Protein AF-A0A3P7M3U8-F1 (afdb_monomer)

Secondary structure (DSSP, 8-state):
----TT-EEEE-EEE-TTSTTT---EEEEEES-TTS-EEE-TTT-EEEE-SPPPGGG-EEEEEEEEEE---SS--EEEEEEEEEEEEPPP---BTTB-----PEEEEEEESSTT-SS--PEEE----HHHHHHHHHHHHHHHHHHHHHHHHHHHHHHHHHHHHHHHHHHHHHHHHHHHHHTT-----------

Radius of gyration: 42.97 Å; Cα contacts (8 Å, |Δi|>4): 261; chains: 1; bounding box: 119×35×129 Å

Organism: Dibothriocephalus latus (NCBI:txid60516)

Nearest PDB structures (foldseek):
  5szr-assembly2_B  TM=8.597E-01  e=2.113E-03  Mus musculus
  5szr-assembly1_A  TM=8.721E-01  e=2.496E-03  Mus musculus
  5v5x-assembly1_A  TM=6.555E-01  e=3.293E-03  Mus musculus
  6e6b-assembly1_A  TM=5.783E-01  e=2.788E-03  Mus musculus
  6e6b-assembly1_B  TM=3.923E-01  e=8.227E-04  Mus musculus

Sequence (193 aa):
MREEVGFVLTRIVAVDPDRRENGSIVYKILRGNRYGSFKIGRTSGDLSIVKQLRSEQKGKNTLILEAADQGTPARKITSTIFVMVDESEPIGLHNGMLLDEEAHKVRIADGSERDYLSSRFFNIEADQLVTACIAIGLSLVLLSLLVTAVFFFHHRRAQLKRRMRRRLAHPVQCIQNGMQLQRGPQETRHGAG

Solvent-accessible surface area (backbone atoms only — not comparable to full-atom values): 11469 Å² total; per-residue (Å²): 128,80,65,50,63,72,36,70,78,47,55,53,42,73,41,40,80,92,36,80,78,79,54,63,45,40,40,44,76,76,43,60,56,88,84,57,32,60,45,55,34,45,73,72,26,36,31,26,31,68,37,80,86,52,81,92,54,54,41,80,37,56,34,33,35,36,44,26,47,74,51,89,78,60,50,70,43,74,48,61,38,35,41,33,29,41,84,43,76,70,69,70,76,58,95,85,43,84,64,88,64,78,43,50,42,74,45,60,34,49,90,53,98,79,55,78,81,70,76,55,75,42,72,52,72,76,59,68,64,60,58,48,51,52,52,52,51,51,51,53,52,53,50,52,54,50,53,52,50,50,50,49,49,53,48,50,52,51,50,50,53,51,53,52,51,54,61,62,49,54,61,54,53,54,52,53,56,58,62,56,72,73,70,71,83,87,79,87,78,88,80,88,134

pLDDT: mean 74.29, std 16.61, range [39.66, 97.25]

Structure (mmCIF, N/CA/C/O backbone):
data_AF-A0A3P7M3U8-F1
#
_entry.id   AF-A0A3P7M3U8-F1
#
loop_
_atom_site.group_PDB
_atom_site.id
_atom_site.type_symbol
_atom_site.label_atom_id
_atom_site.label_alt_id
_atom_site.label_comp_id
_atom_site.label_asym_id
_atom_site.label_entity_id
_atom_site.label_seq_id
_atom_site.pdbx_PDB_ins_code
_atom_site.Cartn_x
_atom_site.Cartn_y
_atom_site.Cartn_z
_atom_site.occupancy
_atom_site.B_iso_or_equiv
_atom_site.auth_seq_id
_atom_site.auth_comp_id
_atom_site.auth_asym_id
_atom_site.auth_atom_id
_atom_site.pdbx_PDB_model_num
ATOM 1 N N . MET A 1 1 ? -19.909 12.810 10.378 1.00 41.88 1 MET A N 1
ATOM 2 C CA . MET A 1 1 ? -20.231 11.414 10.023 1.00 41.88 1 MET A CA 1
ATOM 3 C C . MET A 1 1 ? -19.365 10.546 10.918 1.00 41.88 1 MET A C 1
ATOM 5 O O . MET A 1 1 ? -18.184 10.850 11.014 1.00 41.88 1 MET A O 1
ATOM 9 N N . ARG A 1 2 ? -19.958 9.619 11.678 1.00 57.91 2 ARG A N 1
ATOM 10 C CA . ARG A 1 2 ? -19.236 8.761 12.631 1.00 57.91 2 ARG A CA 1
ATOM 11 C C . ARG A 1 2 ? -18.524 7.660 11.848 1.00 57.91 2 ARG A C 1
ATOM 13 O O . ARG A 1 2 ? -19.151 7.050 10.986 1.00 57.91 2 ARG A O 1
ATOM 20 N N . GLU A 1 3 ? -17.249 7.416 12.120 1.00 67.81 3 GLU A N 1
ATOM 21 C CA . GLU A 1 3 ? -16.492 6.355 11.448 1.00 67.81 3 GLU A CA 1
ATOM 22 C C . GLU A 1 3 ? -16.322 5.191 12.420 1.00 67.81 3 GLU A C 1
ATOM 24 O O . GLU A 1 3 ? -15.351 5.071 13.165 1.00 67.81 3 GLU A O 1
ATOM 29 N N . GLU A 1 4 ? -17.370 4.374 12.458 1.00 70.62 4 GLU A N 1
ATOM 30 C CA . GLU A 1 4 ? -17.504 3.224 13.343 1.00 70.62 4 GLU A CA 1
ATOM 31 C C . GLU A 1 4 ? -16.913 1.951 12.717 1.00 70.62 4 GLU A C 1
ATOM 33 O O . GLU A 1 4 ? -16.440 1.926 11.576 1.00 70.62 4 GLU A O 1
ATOM 38 N N . VAL A 1 5 ? -16.940 0.857 13.480 1.00 81.00 5 VAL A N 1
ATOM 39 C CA . VAL A 1 5 ? -16.567 -0.471 12.983 1.00 81.00 5 VAL A CA 1
ATOM 40 C C . VAL A 1 5 ? -17.374 -0.796 11.723 1.00 81.00 5 VAL A C 1
ATOM 42 O O . VAL A 1 5 ? -18.597 -0.719 11.715 1.00 81.00 5 VAL A O 1
ATOM 45 N N . GLY A 1 6 ? -16.678 -1.179 10.654 1.00 80.94 6 GLY A N 1
ATOM 46 C CA . GLY A 1 6 ? -17.259 -1.452 9.340 1.00 80.94 6 GLY A CA 1
ATOM 47 C C . GLY A 1 6 ? -17.166 -0.284 8.357 1.00 80.94 6 GLY A C 1
ATOM 48 O O . GLY A 1 6 ? -17.365 -0.502 7.163 1.00 80.94 6 GLY A O 1
ATOM 49 N N . PHE A 1 7 ? -16.804 0.922 8.805 1.00 83.88 7 PHE A N 1
ATOM 50 C CA . PHE A 1 7 ? -16.627 2.064 7.912 1.00 83.88 7 PHE A CA 1
ATOM 51 C C . PHE A 1 7 ? -15.413 1.874 6.991 1.00 83.88 7 PHE A C 1
ATOM 53 O O . PHE A 1 7 ? -14.304 1.573 7.449 1.00 83.88 7 PHE A O 1
ATOM 60 N N . VAL A 1 8 ? -15.623 2.058 5.683 1.00 85.69 8 VAL A N 1
ATOM 61 C CA . VAL A 1 8 ? -14.560 2.047 4.670 1.00 85.69 8 VAL A CA 1
ATOM 62 C C . VAL A 1 8 ? -13.982 3.452 4.565 1.00 85.69 8 VAL A C 1
ATOM 64 O O . VAL A 1 8 ? -14.644 4.369 4.096 1.00 85.69 8 VAL A O 1
ATOM 67 N N . LEU A 1 9 ? -12.729 3.594 4.986 1.00 85.44 9 LEU A N 1
ATOM 68 C CA . LEU A 1 9 ? -11.992 4.853 4.980 1.00 85.44 9 LEU A CA 1
ATOM 69 C C . LEU A 1 9 ? -11.619 5.279 3.561 1.00 85.44 9 LEU A C 1
ATOM 71 O O . LEU A 1 9 ? -11.728 6.446 3.202 1.00 85.44 9 LEU A O 1
ATOM 75 N N . THR A 1 10 ? -11.121 4.337 2.760 1.00 84.81 10 THR A N 1
ATOM 76 C CA . THR A 1 10 ? -10.710 4.586 1.375 1.00 84.81 10 THR A CA 1
ATOM 77 C C . THR A 1 10 ? -10.533 3.271 0.619 1.00 84.81 10 THR A C 1
ATOM 79 O O . THR A 1 10 ? -10.465 2.199 1.225 1.00 84.81 10 THR A O 1
ATOM 82 N N . ARG A 1 11 ? -10.407 3.351 -0.707 1.00 85.88 11 ARG A N 1
ATOM 83 C CA . ARG A 1 11 ? -10.035 2.231 -1.571 1.00 85.88 11 ARG A CA 1
ATOM 84 C C . ARG A 1 11 ? -8.657 2.462 -2.170 1.00 85.88 11 ARG A C 1
ATOM 86 O O . ARG A 1 11 ? -8.405 3.486 -2.798 1.00 85.88 11 ARG A O 1
ATOM 93 N N . ILE A 1 12 ? -7.791 1.470 -2.014 1.00 84.38 12 ILE A N 1
ATOM 94 C CA . ILE A 1 12 ? -6.460 1.440 -2.613 1.00 84.38 12 ILE A CA 1
ATOM 95 C C . ILE A 1 12 ? -6.542 0.712 -3.941 1.00 84.38 12 ILE A C 1
ATOM 97 O O . ILE A 1 12 ? -7.050 -0.406 -4.002 1.00 84.38 12 ILE A O 1
ATOM 101 N N . VAL A 1 13 ? -6.025 1.338 -4.996 1.00 83.56 13 VAL A N 1
ATOM 102 C CA . VAL A 1 13 ? -6.002 0.738 -6.327 1.00 83.56 13 VAL A CA 1
ATOM 103 C C . VAL A 1 13 ? -4.564 0.638 -6.798 1.00 83.56 13 VAL A C 1
ATOM 105 O O . VAL A 1 13 ? -3.861 1.639 -6.898 1.00 83.56 13 VAL A O 1
ATOM 108 N N . ALA A 1 14 ? -4.121 -0.576 -7.093 1.00 81.38 14 ALA A N 1
ATOM 109 C CA . ALA A 1 14 ? -2.899 -0.810 -7.839 1.00 81.38 14 ALA A CA 1
ATOM 110 C C . ALA A 1 14 ? -3.238 -1.268 -9.262 1.00 81.38 14 ALA A C 1
ATOM 112 O O . ALA A 1 14 ? -4.257 -1.919 -9.496 1.00 81.38 14 ALA A O 1
ATOM 113 N N . VAL A 1 15 ? -2.394 -0.882 -10.211 1.00 76.31 15 VAL A N 1
ATOM 114 C CA . VAL A 1 15 ? -2.561 -1.114 -11.642 1.00 76.31 15 VAL A CA 1
ATOM 115 C C . VAL A 1 15 ? -1.303 -1.792 -12.156 1.00 76.31 15 VAL A C 1
ATOM 117 O O . VAL A 1 15 ? -0.196 -1.289 -11.983 1.00 76.31 15 VAL A O 1
ATOM 120 N N . ASP A 1 16 ? -1.477 -2.943 -12.786 1.00 74.19 16 ASP A N 1
ATOM 121 C CA . ASP A 1 16 ? -0.408 -3.640 -13.489 1.00 74.19 16 ASP A CA 1
ATOM 122 C C . ASP A 1 16 ? -0.498 -3.276 -14.986 1.00 74.19 16 ASP A C 1
ATOM 124 O O . ASP A 1 16 ? -1.482 -3.636 -15.638 1.00 74.19 16 ASP A O 1
ATOM 128 N N . PRO A 1 17 ? 0.465 -2.516 -15.544 1.00 68.38 17 PRO A N 1
ATOM 129 C CA . PRO A 1 17 ? 0.419 -2.078 -16.939 1.00 68.38 17 PRO A CA 1
ATOM 130 C C . PRO A 1 17 ? 0.544 -3.237 -17.937 1.00 68.38 17 PRO A C 1
ATOM 132 O O . PRO A 1 17 ? 0.079 -3.102 -19.071 1.00 68.38 17 PRO A O 1
ATOM 135 N N . ASP A 1 18 ? 1.108 -4.372 -17.513 1.00 68.06 18 ASP A N 1
ATOM 136 C CA . ASP A 1 18 ? 1.300 -5.556 -18.354 1.00 68.06 18 ASP A CA 1
ATOM 137 C C . ASP A 1 18 ? -0.025 -6.312 -18.565 1.00 68.06 18 ASP A C 1
ATOM 139 O O . ASP A 1 18 ? -0.181 -7.092 -19.508 1.00 68.06 18 ASP A O 1
ATOM 143 N N . ARG A 1 19 ? -1.016 -6.050 -17.705 1.00 58.91 19 ARG A N 1
ATOM 144 C CA . ARG A 1 19 ? -2.364 -6.617 -17.765 1.00 58.91 19 ARG A CA 1
ATOM 145 C C . ARG A 1 19 ? -3.388 -5.507 -17.577 1.00 58.91 19 ARG A C 1
ATOM 147 O O . ARG A 1 19 ? -3.899 -5.289 -16.479 1.00 58.91 19 ARG A O 1
ATOM 154 N N . ARG A 1 20 ? -3.696 -4.799 -18.670 1.00 57.47 20 ARG A N 1
ATOM 155 C CA . ARG A 1 20 ? -4.837 -3.873 -18.703 1.00 57.47 20 ARG A CA 1
ATOM 156 C C . ARG A 1 20 ? -6.092 -4.620 -18.220 1.00 57.47 20 ARG A C 1
ATOM 158 O O . ARG A 1 20 ? -6.449 -5.637 -18.800 1.00 57.47 20 ARG A O 1
ATOM 165 N N . GLU A 1 21 ? -6.695 -4.080 -17.158 1.00 51.91 21 GLU A N 1
ATOM 166 C CA . GLU A 1 21 ? -7.803 -4.625 -16.352 1.00 51.91 21 GLU A CA 1
ATOM 167 C C . GLU A 1 21 ? -7.481 -5.886 -15.517 1.00 51.91 21 GLU A C 1
ATOM 169 O O . GLU A 1 21 ? -7.377 -7.004 -16.008 1.00 51.91 21 GLU A O 1
ATOM 174 N N . ASN A 1 22 ? -7.401 -5.698 -14.193 1.00 52.38 22 ASN A N 1
ATOM 175 C CA . ASN A 1 22 ? -7.479 -6.744 -13.165 1.00 52.38 22 ASN A CA 1
ATOM 176 C C . ASN A 1 22 ? -6.479 -7.911 -13.276 1.00 52.38 22 ASN A C 1
ATOM 178 O O . ASN A 1 22 ? -6.843 -9.076 -13.078 1.00 52.38 22 ASN A O 1
ATOM 182 N N . GLY A 1 23 ? -5.183 -7.615 -13.437 1.00 65.56 23 GLY A N 1
ATOM 183 C CA . GLY A 1 23 ? -4.168 -8.510 -12.872 1.00 65.56 23 GLY A CA 1
ATOM 184 C C . GLY A 1 23 ? -4.566 -8.865 -11.430 1.00 65.56 23 GLY A C 1
ATOM 185 O O . GLY A 1 23 ? -5.033 -7.997 -10.694 1.00 65.56 23 GLY A O 1
ATOM 186 N N . SER A 1 24 ? -4.500 -10.143 -11.038 1.00 81.69 24 SER A N 1
ATOM 187 C CA . SER A 1 24 ? -4.937 -10.554 -9.697 1.00 81.69 24 SER A CA 1
ATOM 188 C C . SER A 1 24 ? -3.997 -9.946 -8.658 1.00 81.69 24 SER A C 1
ATOM 190 O O . SER A 1 24 ? -2.935 -10.495 -8.375 1.00 81.69 24 SER A O 1
ATOM 192 N N . ILE A 1 25 ? -4.370 -8.779 -8.138 1.00 87.25 25 ILE A N 1
ATOM 193 C CA . ILE A 1 25 ? -3.590 -8.034 -7.159 1.00 87.25 25 ILE A CA 1
ATOM 194 C C . ILE A 1 25 ? -4.071 -8.402 -5.763 1.00 87.25 25 ILE A C 1
ATOM 196 O O . ILE A 1 25 ? -5.267 -8.488 -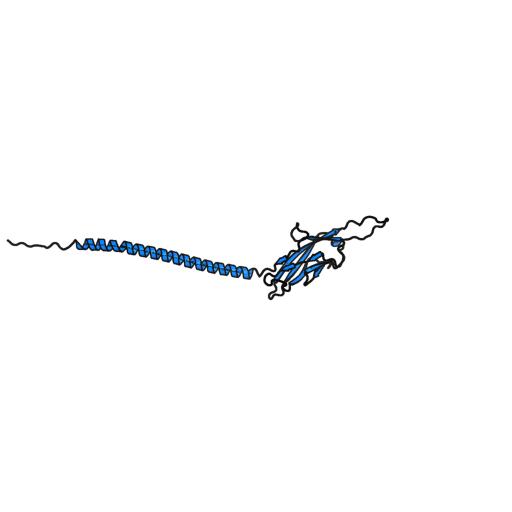5.476 1.00 87.25 25 ILE A O 1
ATOM 200 N N . VAL A 1 26 ? -3.102 -8.627 -4.887 1.00 91.56 26 VAL A N 1
ATOM 201 C CA . VAL A 1 26 ? -3.292 -8.967 -3.488 1.00 91.56 26 VAL A CA 1
ATOM 202 C C . VAL A 1 26 ? -2.777 -7.823 -2.630 1.00 91.56 26 VAL A C 1
ATOM 204 O O . VAL A 1 26 ? -1.591 -7.497 -2.665 1.00 91.56 26 VAL A O 1
ATOM 207 N N . TYR A 1 27 ? -3.663 -7.258 -1.816 1.00 92.44 27 TYR A N 1
ATOM 208 C CA . TYR A 1 27 ? -3.341 -6.197 -0.868 1.00 92.44 27 TYR A CA 1
ATOM 209 C C . TYR A 1 27 ? -3.097 -6.752 0.538 1.00 92.44 27 TYR A C 1
ATOM 211 O O . TYR A 1 27 ? -3.785 -7.676 0.987 1.00 92.44 27 TYR A O 1
ATOM 219 N N . LYS A 1 28 ? -2.152 -6.157 1.272 1.00 94.81 28 LYS A N 1
ATOM 220 C CA . LYS A 1 28 ? -1.940 -6.424 2.705 1.00 94.81 28 LYS A CA 1
ATOM 221 C C . LYS A 1 28 ? -1.400 -5.205 3.448 1.00 94.81 28 LYS A C 1
ATOM 223 O O . LYS A 1 28 ? -0.695 -4.376 2.879 1.00 94.81 28 LYS A O 1
ATOM 228 N N . ILE A 1 29 ? -1.681 -5.142 4.749 1.00 95.12 29 ILE A N 1
ATOM 229 C CA . ILE A 1 29 ? -1.033 -4.198 5.665 1.00 95.12 29 ILE A CA 1
ATOM 230 C C . ILE A 1 29 ? 0.260 -4.848 6.167 1.00 95.12 29 ILE A C 1
ATOM 232 O O . ILE A 1 29 ? 0.215 -5.895 6.807 1.00 95.12 29 ILE A O 1
ATOM 236 N N . LEU A 1 30 ? 1.407 -4.238 5.879 1.00 94.81 30 LEU A N 1
ATOM 237 C CA . LEU A 1 30 ? 2.719 -4.696 6.338 1.00 94.81 30 LEU A CA 1
ATOM 238 C C . LEU A 1 30 ? 3.046 -4.209 7.751 1.00 94.81 30 LEU A C 1
ATOM 240 O O . LEU A 1 30 ? 3.598 -4.962 8.551 1.00 94.81 30 LEU A O 1
ATOM 244 N N . ARG A 1 31 ? 2.770 -2.932 8.046 1.00 94.12 31 ARG A N 1
ATOM 245 C CA . ARG A 1 31 ? 3.145 -2.268 9.308 1.00 94.12 31 ARG A CA 1
ATOM 246 C C . ARG A 1 31 ? 2.140 -1.183 9.690 1.00 94.12 31 ARG A C 1
ATOM 248 O O . ARG A 1 31 ? 1.326 -0.767 8.871 1.00 94.12 31 ARG A O 1
ATOM 255 N N . GLY A 1 32 ? 2.216 -0.721 10.939 1.00 90.62 32 GLY A N 1
ATOM 256 C CA . GLY A 1 32 ? 1.431 0.418 11.432 1.00 90.62 32 GLY A CA 1
ATOM 257 C C . GLY A 1 32 ? 0.102 0.067 12.095 1.00 90.62 32 GLY A C 1
ATOM 258 O O . GLY A 1 32 ? -0.466 0.889 12.804 1.00 90.62 32 GLY A O 1
ATOM 259 N N . ASN A 1 33 ? -0.373 -1.169 11.944 1.00 92.69 33 ASN A N 1
ATOM 260 C CA . ASN A 1 33 ? -1.654 -1.626 12.487 1.00 92.69 33 ASN A CA 1
ATOM 261 C C . ASN A 1 33 ? -1.510 -2.322 13.854 1.00 92.69 33 ASN A C 1
ATOM 263 O O . ASN A 1 33 ? -2.015 -3.423 14.056 1.00 92.69 33 ASN A O 1
ATOM 267 N N . ARG A 1 34 ? -0.786 -1.700 14.794 1.00 90.12 34 ARG A N 1
ATOM 268 C CA . ARG A 1 34 ? -0.403 -2.319 16.083 1.00 90.12 34 ARG A CA 1
ATOM 269 C C . ARG A 1 34 ? -1.588 -2.767 16.952 1.00 90.12 34 ARG A C 1
ATOM 271 O O . ARG A 1 34 ? -1.485 -3.761 17.656 1.00 90.12 34 ARG A O 1
ATOM 278 N N . TYR A 1 35 ? -2.721 -2.072 16.861 1.00 88.62 35 TYR A N 1
ATOM 279 C CA . TYR A 1 35 ? -3.944 -2.393 17.612 1.00 88.62 35 TYR A CA 1
ATOM 280 C C . TYR A 1 35 ? -4.901 -3.329 16.852 1.00 88.62 35 TYR A C 1
ATOM 282 O O . TYR A 1 35 ? -5.904 -3.803 17.398 1.00 88.62 35 TYR A O 1
ATOM 290 N N . GLY A 1 36 ? -4.603 -3.615 15.580 1.00 91.12 36 GLY A N 1
ATOM 291 C CA . GLY A 1 36 ? -5.488 -4.376 14.704 1.00 91.12 36 GLY A CA 1
ATOM 292 C C . GLY A 1 36 ? -6.820 -3.673 14.437 1.00 91.12 36 GLY A C 1
ATOM 293 O O . GLY A 1 36 ? -7.828 -4.356 14.278 1.00 91.12 36 GLY A O 1
ATOM 294 N N . SER A 1 37 ? -6.846 -2.336 14.452 1.00 90.88 37 SER A N 1
ATOM 295 C CA . SER A 1 37 ? -8.062 -1.544 14.218 1.00 90.88 37 SER A CA 1
ATOM 296 C C . SER A 1 37 ? -8.366 -1.344 12.737 1.00 90.88 37 SER A C 1
ATOM 298 O O . SER A 1 37 ? -9.499 -1.013 12.407 1.00 90.88 37 SER A O 1
ATOM 300 N N . PHE A 1 38 ? -7.399 -1.584 11.848 1.00 92.00 38 PHE A N 1
ATOM 301 C CA . PHE A 1 38 ? -7.562 -1.439 10.402 1.00 92.00 38 PHE A CA 1
ATOM 302 C C . PHE A 1 38 ? -7.530 -2.793 9.691 1.00 92.00 38 PHE A C 1
ATOM 304 O O . PHE A 1 38 ? -6.792 -3.700 10.084 1.00 92.00 38 PHE A O 1
ATOM 311 N N . LYS A 1 39 ? -8.291 -2.925 8.607 1.00 95.06 39 LYS A N 1
ATOM 312 C CA . LYS A 1 39 ? -8.264 -4.084 7.708 1.00 95.06 39 LYS A CA 1
ATOM 313 C C . LYS A 1 39 ? -8.253 -3.597 6.269 1.00 95.06 39 LYS A C 1
ATOM 315 O O . LYS A 1 39 ? -8.935 -2.632 5.958 1.00 95.06 39 LYS A O 1
ATOM 320 N N . ILE A 1 40 ? -7.506 -4.281 5.405 1.00 94.12 40 ILE A N 1
ATOM 321 C CA . ILE A 1 40 ? -7.595 -4.082 3.957 1.00 94.12 40 ILE A CA 1
ATOM 322 C C . ILE A 1 40 ? -8.224 -5.305 3.292 1.00 94.12 40 ILE A C 1
ATOM 324 O O . ILE A 1 40 ? -7.858 -6.445 3.597 1.00 94.12 40 ILE A O 1
ATOM 328 N N . GLY A 1 41 ? -9.187 -5.078 2.402 1.00 94.31 41 GLY A N 1
ATOM 329 C CA . GLY A 1 41 ? -9.748 -6.112 1.544 1.00 94.31 41 GLY A CA 1
ATOM 330 C C . GLY A 1 41 ? -8.667 -6.673 0.624 1.00 94.31 41 GLY A C 1
ATOM 331 O O . GLY A 1 41 ? -8.111 -5.947 -0.196 1.00 94.31 41 GLY A O 1
ATOM 332 N N . ARG A 1 42 ? -8.369 -7.973 0.750 1.00 93.50 42 ARG A N 1
ATOM 333 C CA . ARG A 1 42 ? -7.257 -8.624 0.033 1.00 93.50 42 ARG A CA 1
ATOM 334 C C . ARG A 1 42 ? -7.344 -8.455 -1.486 1.00 93.50 42 ARG A C 1
ATOM 336 O O . ARG A 1 42 ? -6.306 -8.383 -2.127 1.00 93.50 42 ARG A O 1
ATOM 343 N N . THR A 1 43 ? -8.553 -8.403 -2.038 1.00 90.81 43 THR A N 1
ATOM 344 C CA . THR A 1 43 ? -8.814 -8.244 -3.477 1.00 90.81 43 THR A CA 1
ATOM 345 C C . THR A 1 43 ? -9.460 -6.905 -3.823 1.00 90.81 43 THR A C 1
ATOM 347 O O . THR A 1 43 ? -9.187 -6.371 -4.889 1.00 90.81 43 THR A O 1
ATOM 350 N N . SER A 1 44 ? -10.296 -6.344 -2.940 1.00 89.62 44 SER A N 1
ATOM 351 C CA . SER A 1 44 ? -10.996 -5.080 -3.212 1.00 89.62 44 SER A CA 1
ATOM 352 C C . SER A 1 44 ? -10.147 -3.834 -2.966 1.00 89.62 44 SER A C 1
ATOM 354 O O . SER A 1 44 ? -10.463 -2.774 -3.497 1.00 89.62 44 SER A O 1
ATOM 356 N N . GLY A 1 45 ? -9.099 -3.940 -2.141 1.00 88.56 45 GLY A N 1
ATOM 357 C CA . GLY A 1 45 ? -8.289 -2.796 -1.726 1.00 88.56 45 GLY A CA 1
ATOM 358 C C . GLY A 1 45 ? -8.992 -1.854 -0.742 1.00 88.56 45 GLY A C 1
ATOM 359 O O . GLY A 1 45 ? -8.439 -0.805 -0.418 1.00 88.56 45 GLY A O 1
ATOM 360 N N . ASP A 1 46 ? -10.184 -2.201 -0.243 1.00 90.94 46 ASP A N 1
ATOM 361 C CA . ASP A 1 46 ? -10.924 -1.368 0.713 1.00 90.94 46 ASP A CA 1
ATOM 362 C C . ASP A 1 46 ? -10.229 -1.374 2.076 1.00 90.94 46 ASP A C 1
ATOM 364 O O . ASP A 1 46 ? -10.115 -2.424 2.711 1.00 90.94 46 ASP A O 1
ATOM 368 N N . LEU A 1 47 ? -9.775 -0.208 2.529 1.00 89.81 47 LEU A N 1
ATOM 369 C CA . LEU A 1 47 ? -9.227 0.003 3.862 1.00 89.81 47 LEU A CA 1
ATOM 370 C C . LEU A 1 47 ? -10.361 0.418 4.804 1.00 89.81 47 LEU A C 1
ATOM 372 O O . LEU A 1 47 ? -10.976 1.463 4.606 1.00 89.81 47 LEU A O 1
ATOM 376 N N . SER A 1 48 ? -10.626 -0.376 5.838 1.00 90.94 48 SER A N 1
ATOM 377 C CA . SER A 1 48 ? -11.746 -0.176 6.760 1.00 90.94 48 SER A CA 1
ATOM 378 C C . SER A 1 48 ? -11.336 -0.252 8.229 1.00 90.94 48 SER A C 1
ATOM 380 O O . SER A 1 48 ? -10.317 -0.858 8.581 1.00 90.94 48 SER A O 1
ATOM 382 N N . ILE A 1 49 ? -12.171 0.317 9.098 1.00 89.94 49 ILE A N 1
ATOM 383 C CA . ILE A 1 49 ? -12.063 0.177 10.554 1.00 89.94 49 ILE A CA 1
ATOM 384 C C . ILE A 1 49 ? -12.749 -1.125 10.977 1.00 89.94 49 ILE A C 1
ATOM 386 O O . ILE A 1 49 ? -13.885 -1.390 10.595 1.00 89.94 49 ILE A O 1
ATOM 390 N N . VAL A 1 50 ? -12.072 -1.961 11.762 1.00 91.50 50 VAL A N 1
ATOM 391 C CA . VAL A 1 50 ? -12.609 -3.243 12.268 1.00 91.50 50 VAL A CA 1
ATOM 392 C C . VAL A 1 50 ? -12.662 -3.332 13.788 1.00 91.50 50 VAL A C 1
ATOM 394 O O . VAL A 1 50 ? -13.234 -4.274 14.328 1.00 91.50 50 VAL A O 1
ATOM 397 N N . LYS A 1 51 ? -12.082 -2.355 14.487 1.00 87.75 51 LYS A N 1
ATOM 398 C CA . LYS A 1 51 ? -12.218 -2.190 15.935 1.00 87.75 51 LYS A CA 1
ATOM 399 C C . LYS A 1 51 ? -12.409 -0.723 16.254 1.00 87.75 51 LYS A C 1
ATOM 401 O O . LYS A 1 51 ? -11.852 0.124 15.561 1.00 87.75 51 LYS A O 1
ATOM 406 N N . GLN A 1 52 ? -13.147 -0.458 17.325 1.00 82.62 52 GLN A N 1
ATOM 407 C CA . GLN A 1 52 ? -13.330 0.887 17.845 1.00 82.62 52 GLN A CA 1
ATOM 408 C C . GLN A 1 52 ? -11.968 1.550 18.065 1.00 82.62 52 GLN A C 1
ATOM 410 O O . GLN A 1 52 ? -11.063 0.953 18.659 1.00 82.62 52 GLN A O 1
ATOM 415 N N . LEU A 1 53 ? -11.825 2.761 17.531 1.00 83.38 53 LEU A N 1
ATOM 416 C CA . LEU A 1 53 ? -10.637 3.571 17.739 1.00 83.38 53 LEU A CA 1
ATOM 417 C C . LEU A 1 53 ? -10.649 4.074 19.177 1.00 83.38 53 LEU A C 1
ATOM 419 O O . LEU A 1 53 ? -11.665 4.570 19.657 1.00 83.38 53 LEU A O 1
ATOM 423 N N . ARG A 1 54 ? -9.529 3.880 19.867 1.00 77.38 54 ARG A N 1
ATOM 424 C CA . ARG A 1 54 ? -9.346 4.326 21.248 1.00 77.38 54 ARG A CA 1
ATOM 425 C C . ARG A 1 54 ? -8.531 5.609 21.311 1.00 77.38 54 ARG A C 1
ATOM 427 O O . ARG A 1 54 ? -7.796 5.929 20.376 1.00 77.38 54 ARG A O 1
ATOM 434 N N . SER A 1 55 ? -8.582 6.271 22.462 1.00 74.81 55 SER A N 1
ATOM 435 C CA . SER A 1 55 ? -7.832 7.498 22.730 1.00 74.81 55 SER A CA 1
ATOM 436 C C . SER A 1 55 ? -6.319 7.364 22.520 1.00 74.81 55 SER A C 1
ATOM 438 O O . SER A 1 55 ? -5.682 8.311 22.073 1.00 74.81 55 SER A O 1
ATOM 440 N N . GLU A 1 56 ? -5.720 6.184 22.715 1.00 79.56 56 GLU A N 1
ATOM 441 C CA . GLU A 1 56 ? -4.281 5.974 22.457 1.00 79.56 56 GLU A CA 1
ATOM 442 C C . GLU A 1 56 ? -3.933 5.914 20.959 1.00 79.56 56 GLU A C 1
ATOM 444 O O . GLU A 1 56 ? -2.761 5.840 20.573 1.00 79.56 56 GLU A O 1
ATOM 449 N N . GLN A 1 57 ? -4.953 5.892 20.102 1.00 79.94 57 GLN A N 1
ATOM 450 C CA . GLN A 1 57 ? -4.833 5.892 18.649 1.00 79.94 57 GLN A CA 1
ATOM 451 C C . GLN A 1 57 ? -5.032 7.286 18.057 1.00 79.94 57 GLN A C 1
ATOM 453 O O . GLN A 1 57 ? -4.933 7.418 16.838 1.00 79.94 57 GLN A O 1
ATOM 458 N N . LYS A 1 58 ? -5.293 8.301 18.892 1.00 82.38 58 LYS A N 1
ATOM 459 C CA . LYS A 1 58 ? -5.411 9.703 18.482 1.00 82.38 58 LYS A CA 1
ATOM 460 C C . LYS A 1 58 ? -4.121 10.186 17.805 1.00 82.38 58 LYS A C 1
ATOM 462 O O . LYS A 1 58 ? -3.013 9.744 18.121 1.00 82.38 58 LYS A O 1
ATOM 467 N N . GLY A 1 59 ? -4.273 11.092 16.845 1.00 83.81 59 GLY A N 1
ATOM 468 C CA . GLY A 1 59 ? -3.185 11.640 16.039 1.00 83.81 59 GLY A CA 1
ATOM 469 C C . GLY A 1 59 ? -2.853 10.822 14.785 1.00 83.81 59 GLY A C 1
ATOM 470 O O . GLY A 1 59 ? -3.690 10.114 14.221 1.00 83.81 59 GLY A O 1
ATOM 471 N N . LYS A 1 60 ? -1.616 10.972 14.298 1.00 85.62 60 LYS A N 1
ATOM 472 C CA . LYS A 1 60 ? -1.157 10.425 13.013 1.00 85.62 60 LYS A CA 1
ATOM 473 C C . LY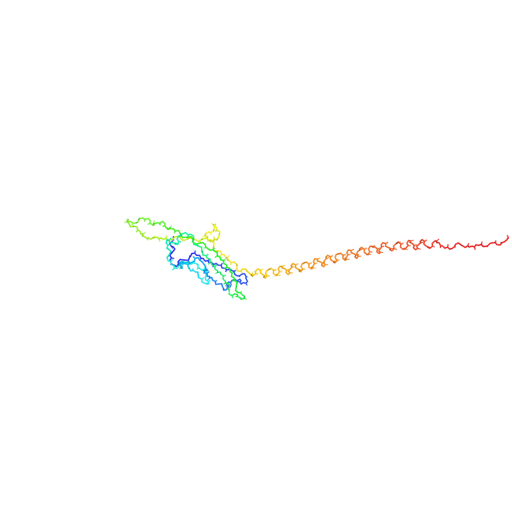S A 1 60 ? -0.732 8.960 13.132 1.00 85.62 60 LYS A C 1
ATOM 475 O O . LYS A 1 60 ? 0.358 8.654 13.614 1.00 85.62 60 LYS A O 1
ATOM 480 N N . ASN A 1 61 ? -1.535 8.047 12.597 1.00 86.75 61 ASN A N 1
ATOM 481 C CA . ASN A 1 61 ? -1.172 6.639 12.445 1.00 86.75 61 ASN A CA 1
ATOM 482 C C . ASN A 1 61 ? -0.579 6.394 11.056 1.00 86.75 61 ASN A C 1
ATOM 484 O O . ASN A 1 61 ? -1.195 6.708 10.045 1.00 86.75 61 ASN A O 1
ATOM 488 N N . THR A 1 62 ? 0.617 5.812 10.992 1.00 90.25 62 THR A N 1
ATOM 489 C CA . THR A 1 62 ? 1.294 5.521 9.718 1.00 90.25 62 THR A CA 1
ATOM 490 C C . THR A 1 62 ? 1.132 4.048 9.370 1.00 90.25 62 THR A C 1
ATOM 492 O O . THR A 1 62 ? 1.703 3.200 10.052 1.00 90.25 62 THR A O 1
ATOM 495 N N . LEU A 1 63 ? 0.375 3.743 8.317 1.00 90.00 63 LEU A N 1
ATOM 496 C CA . LEU A 1 63 ? 0.192 2.398 7.774 1.00 90.00 63 LEU A CA 1
ATOM 497 C C . LEU A 1 63 ? 1.096 2.194 6.559 1.00 90.00 63 LEU A C 1
ATOM 499 O O . LEU A 1 63 ? 1.151 3.045 5.677 1.00 90.00 63 LEU A O 1
ATOM 503 N N . ILE A 1 64 ? 1.772 1.048 6.493 1.00 90.12 64 ILE A N 1
ATOM 504 C CA . ILE A 1 64 ? 2.517 0.632 5.297 1.00 90.12 64 ILE A CA 1
ATOM 505 C C . ILE A 1 64 ? 1.749 -0.512 4.656 1.00 90.12 64 ILE A C 1
ATOM 507 O O . ILE A 1 64 ? 1.538 -1.546 5.292 1.00 90.12 64 ILE A O 1
ATOM 511 N N . LEU A 1 65 ? 1.340 -0.324 3.409 1.00 90.88 65 LEU A N 1
ATOM 512 C CA . LEU A 1 65 ? 0.610 -1.294 2.606 1.00 90.88 65 LEU A CA 1
ATOM 513 C C . LEU A 1 65 ? 1.519 -1.901 1.538 1.00 90.88 65 LEU A C 1
ATOM 515 O O . LEU A 1 65 ? 2.456 -1.252 1.083 1.00 90.88 65 LEU A O 1
ATOM 519 N N . GLU A 1 66 ? 1.221 -3.128 1.122 1.00 91.38 66 GLU A N 1
ATOM 520 C CA . GLU A 1 66 ? 1.799 -3.769 -0.063 1.00 91.38 66 GLU A CA 1
ATOM 521 C C . GLU A 1 66 ? 0.671 -4.180 -1.006 1.00 91.38 66 GLU A C 1
ATOM 523 O O . GLU A 1 66 ? -0.322 -4.763 -0.560 1.00 91.38 66 GLU A O 1
ATOM 528 N N . ALA A 1 67 ? 0.857 -3.907 -2.294 1.00 90.44 67 ALA A N 1
ATOM 529 C CA . ALA A 1 67 ? 0.108 -4.519 -3.378 1.00 90.44 67 ALA A CA 1
ATOM 530 C C . ALA A 1 67 ? 1.060 -5.432 -4.157 1.00 90.44 67 ALA A C 1
ATOM 532 O O . ALA A 1 67 ? 2.161 -5.015 -4.521 1.00 90.44 67 ALA A O 1
ATOM 533 N N . ALA A 1 68 ? 0.650 -6.678 -4.368 1.00 88.69 68 ALA A N 1
ATOM 534 C CA . ALA A 1 68 ? 1.429 -7.690 -5.068 1.00 88.69 68 ALA A CA 1
ATOM 535 C C . ALA A 1 68 ? 0.607 -8.271 -6.214 1.00 88.69 68 ALA A C 1
ATOM 537 O O . ALA A 1 68 ? -0.539 -8.659 -5.989 1.00 88.69 68 ALA A O 1
ATOM 538 N N . ASP A 1 69 ? 1.182 -8.370 -7.408 1.00 87.00 69 ASP A N 1
ATOM 539 C CA . ASP A 1 69 ? 0.592 -9.199 -8.454 1.00 87.00 69 ASP A CA 1
ATOM 540 C C . ASP A 1 69 ? 0.733 -10.700 -8.113 1.00 87.00 69 ASP A C 1
ATOM 542 O O . ASP A 1 69 ? 1.369 -11.099 -7.129 1.00 87.00 69 ASP A O 1
ATOM 546 N N . GLN A 1 70 ? 0.110 -11.547 -8.929 1.00 84.31 70 GLN A N 1
ATOM 547 C CA . GLN A 1 70 ? 0.272 -13.004 -8.880 1.00 84.31 70 GLN A CA 1
ATOM 548 C C . GLN A 1 70 ? 1.138 -13.522 -10.039 1.00 84.31 70 GLN A C 1
ATOM 550 O O . GLN A 1 70 ? 0.956 -14.645 -10.511 1.00 84.31 70 GLN A O 1
ATOM 555 N N . GLY A 1 71 ? 2.059 -12.691 -10.533 1.00 77.81 71 GLY A N 1
ATOM 556 C CA . GLY A 1 71 ? 3.062 -13.088 -11.513 1.00 77.81 71 GLY A CA 1
ATOM 557 C C . GLY A 1 71 ? 4.077 -14.077 -10.932 1.00 77.81 71 GLY A C 1
ATOM 558 O O . GLY A 1 71 ? 4.138 -14.325 -9.728 1.00 77.81 71 GLY A O 1
ATOM 559 N N . THR A 1 72 ? 4.895 -14.673 -11.798 1.00 78.75 72 THR A N 1
ATOM 560 C CA . THR A 1 72 ? 6.059 -15.475 -11.393 1.00 78.75 72 THR A CA 1
ATOM 561 C C . THR A 1 72 ? 7.277 -14.986 -12.183 1.00 78.75 72 THR A C 1
ATOM 563 O O . THR A 1 72 ? 7.346 -15.262 -13.380 1.00 78.75 72 THR A O 1
ATOM 566 N N . PRO A 1 73 ? 8.221 -14.255 -11.557 1.00 82.00 73 PRO A N 1
ATOM 567 C CA . PRO A 1 73 ? 8.222 -13.819 -10.154 1.00 82.00 73 PRO A CA 1
ATOM 568 C C . PRO A 1 73 ? 7.123 -12.785 -9.849 1.00 82.00 73 PRO A C 1
ATOM 570 O O . PRO A 1 73 ? 6.736 -12.011 -10.719 1.00 82.00 73 PRO A O 1
ATOM 573 N N . ALA A 1 74 ? 6.630 -12.778 -8.605 1.00 81.38 74 ALA A N 1
ATOM 574 C CA . ALA A 1 74 ? 5.605 -11.832 -8.167 1.00 81.38 74 ALA A CA 1
ATOM 575 C C . ALA A 1 74 ? 6.204 -10.440 -7.946 1.00 81.38 74 ALA A C 1
ATOM 577 O O . ALA A 1 74 ? 7.252 -10.296 -7.307 1.00 81.38 74 ALA A O 1
ATOM 578 N N . ARG A 1 75 ? 5.512 -9.412 -8.426 1.00 83.94 75 ARG A N 1
ATOM 579 C CA . ARG A 1 75 ? 5.969 -8.022 -8.438 1.00 83.94 75 ARG A CA 1
ATOM 580 C C . ARG A 1 75 ? 5.149 -7.232 -7.430 1.00 83.94 75 ARG A C 1
ATOM 582 O O . ARG A 1 75 ? 3.956 -7.471 -7.248 1.00 83.94 75 ARG A O 1
ATOM 589 N N . LYS A 1 76 ? 5.817 -6.348 -6.690 1.00 86.38 76 LYS A N 1
ATOM 590 C CA . LYS A 1 76 ? 5.268 -5.738 -5.475 1.00 86.38 76 LYS A CA 1
ATOM 591 C C . LYS A 1 76 ? 5.571 -4.256 -5.427 1.00 86.38 76 LYS A C 1
ATOM 593 O O . LYS A 1 76 ? 6.673 -3.843 -5.772 1.00 86.38 76 LYS A O 1
ATOM 598 N N . ILE A 1 77 ? 4.623 -3.489 -4.909 1.00 85.12 77 ILE A N 1
ATOM 599 C CA . ILE A 1 77 ? 4.804 -2.083 -4.567 1.00 85.12 77 ILE A CA 1
ATOM 600 C C . ILE A 1 77 ? 4.351 -1.848 -3.131 1.00 85.12 77 ILE A C 1
ATOM 602 O O . ILE A 1 77 ? 3.385 -2.457 -2.664 1.00 85.12 77 ILE A O 1
ATOM 606 N N . THR A 1 78 ? 5.054 -0.970 -2.421 1.00 86.31 78 THR A N 1
ATOM 607 C CA . THR A 1 78 ? 4.677 -0.533 -1.079 1.00 86.31 78 THR A CA 1
ATOM 608 C C . THR A 1 78 ? 4.212 0.914 -1.091 1.00 86.31 78 THR A C 1
ATOM 610 O O . THR A 1 78 ? 4.699 1.735 -1.865 1.00 86.31 78 THR A O 1
ATOM 613 N N . SER A 1 79 ? 3.247 1.228 -0.231 1.00 81.75 79 SER A N 1
ATOM 614 C CA . SER A 1 79 ? 2.706 2.578 -0.084 1.00 81.75 79 SER A CA 1
ATOM 615 C C . SER A 1 79 ? 2.517 2.929 1.384 1.00 81.75 79 SER A C 1
ATOM 617 O O . SER A 1 79 ? 2.151 2.075 2.194 1.00 81.75 79 SER A O 1
ATOM 619 N N . THR A 1 80 ? 2.771 4.189 1.723 1.00 83.44 80 THR A N 1
ATOM 620 C CA . THR A 1 80 ? 2.595 4.726 3.074 1.00 83.44 80 THR A CA 1
ATOM 621 C C . THR A 1 80 ? 1.328 5.565 3.114 1.00 83.44 80 THR A C 1
ATOM 623 O O . THR A 1 80 ? 1.185 6.512 2.343 1.00 83.44 80 THR A O 1
ATOM 626 N N . ILE A 1 81 ? 0.432 5.235 4.039 1.00 83.38 81 ILE A N 1
ATOM 627 C CA . ILE A 1 81 ? -0.825 5.945 4.273 1.00 83.38 81 ILE A CA 1
ATOM 628 C C . ILE A 1 81 ? -0.828 6.509 5.683 1.00 83.38 81 ILE A C 1
ATOM 630 O O . ILE A 1 81 ? -0.470 5.821 6.642 1.00 83.38 81 ILE A O 1
ATOM 634 N N . PHE A 1 82 ? -1.274 7.751 5.814 1.00 84.00 82 PHE A N 1
ATOM 635 C CA . PHE A 1 82 ? -1.471 8.398 7.096 1.00 84.00 82 PHE A CA 1
ATOM 636 C C . PHE A 1 82 ? -2.953 8.427 7.443 1.00 84.00 82 PHE A C 1
ATOM 638 O O . PHE A 1 82 ? -3.770 8.979 6.714 1.00 84.00 82 PHE A O 1
ATOM 645 N N . VAL A 1 83 ? -3.283 7.823 8.576 1.00 84.44 83 VAL A N 1
ATOM 646 C CA . VAL A 1 83 ? -4.618 7.808 9.159 1.00 84.44 83 VAL A CA 1
ATOM 647 C C . VAL A 1 83 ? -4.603 8.744 10.360 1.00 84.44 83 VAL A C 1
ATOM 649 O O . VAL A 1 83 ? -4.045 8.417 11.407 1.00 84.44 83 VAL A O 1
ATOM 652 N N . MET A 1 84 ? -5.164 9.931 10.185 1.00 83.50 84 MET A N 1
ATOM 653 C CA . MET A 1 84 ? -5.329 10.923 11.241 1.00 83.50 84 MET A CA 1
ATOM 654 C C . MET A 1 84 ? -6.591 10.591 12.017 1.00 83.50 84 MET A C 1
ATOM 656 O O . MET A 1 84 ? -7.646 10.476 11.409 1.00 83.50 84 MET A O 1
ATOM 660 N N . VAL A 1 85 ? -6.478 10.418 13.326 1.00 84.19 85 VAL A N 1
ATOM 661 C CA . VAL A 1 85 ? -7.612 10.168 14.216 1.00 84.19 85 VAL A CA 1
ATOM 662 C C . VAL A 1 85 ? -7.758 11.383 15.124 1.00 84.19 85 VAL A C 1
ATOM 664 O O . VAL A 1 85 ? -6.938 11.587 16.019 1.00 84.19 85 VAL A O 1
ATOM 667 N N . ASP A 1 86 ? -8.773 12.193 14.860 1.00 79.88 86 ASP A N 1
ATOM 668 C CA . ASP A 1 86 ? -9.096 13.404 15.605 1.00 79.88 86 ASP A CA 1
ATOM 669 C C . ASP A 1 86 ? -10.130 13.094 16.702 1.00 79.88 86 ASP A C 1
ATOM 671 O O . ASP A 1 86 ? -10.984 12.209 16.555 1.00 79.88 86 ASP A O 1
ATOM 675 N N . GLU A 1 87 ? -10.066 13.852 17.797 1.00 67.94 87 GLU A N 1
ATOM 676 C CA . GLU A 1 87 ? -11.145 13.927 18.786 1.00 67.94 87 GLU A CA 1
ATOM 677 C C . GLU A 1 87 ? -12.379 14.566 18.141 1.00 67.94 87 GLU A C 1
ATOM 679 O O . GLU A 1 87 ? -12.277 15.628 17.521 1.00 67.94 87 GLU A O 1
ATOM 684 N N . SER A 1 88 ? -13.557 13.943 18.266 1.00 61.00 88 SER A N 1
ATOM 685 C CA . SER A 1 88 ? -14.784 14.716 18.084 1.00 61.00 88 SER A CA 1
ATOM 686 C C . SER A 1 88 ? -14.999 15.596 19.302 1.00 61.00 88 SER A C 1
ATOM 688 O O . SER A 1 88 ? -14.952 15.109 20.429 1.00 61.00 88 SER A O 1
ATOM 690 N N . GLU A 1 89 ? -15.352 16.854 19.059 1.00 57.78 89 GLU A N 1
ATOM 691 C CA . GLU A 1 89 ? -16.048 17.682 20.043 1.00 57.78 89 GLU A CA 1
ATOM 692 C C . GLU A 1 89 ? -17.242 16.900 20.630 1.00 57.78 89 GLU A C 1
ATOM 694 O O . GLU A 1 89 ? -17.976 16.261 19.858 1.00 57.78 89 GLU A O 1
ATOM 699 N N . PRO A 1 90 ? -17.470 16.933 21.956 1.00 53.94 90 PRO A N 1
ATOM 700 C CA . PRO A 1 90 ? -18.660 16.338 22.543 1.00 53.94 90 PRO A CA 1
ATOM 701 C C . PRO A 1 90 ? -19.896 16.994 21.924 1.00 53.94 90 PRO A C 1
ATOM 703 O O . PRO A 1 90 ? -20.023 18.221 21.875 1.00 53.94 90 PRO A O 1
ATOM 706 N N . ILE A 1 91 ? -20.811 16.170 21.416 1.00 55.88 91 ILE A N 1
ATOM 707 C CA . ILE A 1 91 ? -22.078 16.644 20.861 1.00 55.88 91 ILE A CA 1
ATOM 708 C C . ILE A 1 91 ? -22.819 17.315 22.024 1.00 55.88 91 ILE A C 1
ATOM 710 O O . ILE A 1 91 ? -23.112 16.664 23.023 1.00 55.88 91 ILE A O 1
ATOM 714 N N . GLY A 1 92 ? -23.016 18.633 21.931 1.00 51.34 92 GLY A N 1
ATOM 715 C CA . GLY A 1 92 ? -23.445 19.479 23.045 1.00 51.34 92 GLY A CA 1
ATOM 716 C C . GLY A 1 92 ? -24.681 18.986 23.810 1.00 51.34 92 GLY A C 1
ATOM 717 O O . GLY A 1 92 ? -25.496 18.219 23.302 1.00 51.34 92 GLY A O 1
ATOM 718 N N . LEU A 1 93 ? -24.808 19.479 25.047 1.00 51.31 93 LEU A N 1
ATOM 719 C CA . LEU A 1 93 ? -25.853 19.148 26.022 1.00 51.31 93 LEU A CA 1
ATOM 720 C C . LEU A 1 93 ? -27.255 19.014 25.389 1.00 51.31 93 LEU A C 1
ATOM 722 O O . LEU A 1 93 ? -27.826 20.000 24.922 1.00 51.31 93 LEU A O 1
ATOM 726 N N . HIS A 1 94 ? -27.860 17.827 25.477 1.00 51.28 94 HIS A N 1
ATOM 727 C CA . HIS A 1 94 ? -29.305 17.656 25.309 1.00 51.28 94 HIS A CA 1
ATOM 728 C C . HIS A 1 94 ? -29.910 17.292 26.670 1.00 51.28 94 HIS A C 1
ATOM 730 O O . HIS A 1 94 ? -29.527 16.297 27.280 1.00 51.28 94 HIS A O 1
ATOM 736 N N . ASN A 1 95 ? -30.822 18.126 27.179 1.00 54.09 95 ASN A N 1
ATOM 737 C CA . ASN A 1 95 ? -31.533 17.922 28.453 1.00 54.09 95 ASN A CA 1
ATOM 738 C C . ASN A 1 95 ? -30.634 17.646 29.678 1.00 54.09 95 ASN A C 1
ATOM 740 O O . ASN A 1 95 ? -31.014 16.892 30.569 1.00 54.09 95 ASN A O 1
ATOM 744 N N . GLY A 1 96 ? -29.443 18.250 29.742 1.00 60.50 96 GLY A N 1
ATOM 745 C CA . GLY A 1 96 ? -28.566 18.140 30.915 1.00 60.50 96 GLY A CA 1
ATOM 746 C C . GLY A 1 96 ? -27.773 16.833 31.029 1.00 60.50 96 GLY A C 1
ATOM 747 O O . GLY A 1 96 ? -27.106 16.641 32.041 1.00 60.50 96 GLY A O 1
ATOM 748 N N . MET A 1 97 ? -27.800 15.961 30.014 1.00 52.81 97 MET A N 1
ATOM 749 C CA . MET A 1 97 ? -27.006 14.729 29.984 1.00 52.81 97 MET A CA 1
ATOM 750 C C . MET A 1 97 ? -25.836 14.865 29.001 1.00 52.81 97 MET A C 1
ATOM 752 O O . MET A 1 97 ? -26.038 15.156 27.822 1.00 52.81 97 MET A O 1
ATOM 756 N N . LEU A 1 98 ? -24.609 14.657 29.494 1.00 53.75 98 LEU A N 1
ATOM 757 C CA . LEU A 1 98 ? -23.445 14.371 28.653 1.00 53.75 98 LEU A CA 1
ATOM 758 C C . LEU A 1 98 ? -23.678 12.992 28.031 1.00 53.75 98 LEU A C 1
ATOM 760 O O . LEU A 1 98 ? -23.660 11.985 28.737 1.00 53.75 98 LEU A O 1
ATOM 764 N N . LEU A 1 99 ? -23.945 12.938 26.727 1.00 51.47 99 LEU A N 1
ATOM 765 C CA . LEU A 1 99 ? -23.803 11.684 26.002 1.00 51.47 99 LEU A CA 1
ATOM 766 C C . LEU A 1 99 ? -22.304 11.456 25.832 1.00 51.47 99 LEU A C 1
ATOM 768 O O . LEU A 1 99 ? -21.641 12.200 25.115 1.00 51.47 99 LEU A O 1
ATOM 772 N N . ASP A 1 100 ? -21.793 10.432 26.509 1.00 45.38 100 ASP A N 1
ATOM 773 C CA . ASP A 1 100 ? -20.400 9.965 26.477 1.00 45.38 100 ASP A CA 1
ATOM 774 C C . ASP A 1 100 ? -20.032 9.323 25.118 1.00 45.38 100 ASP A C 1
ATOM 776 O O . ASP A 1 100 ? -19.258 8.373 25.024 1.00 45.38 100 ASP A O 1
ATOM 780 N N . GLU A 1 101 ? -20.643 9.789 24.026 1.00 52.81 101 GLU A N 1
ATOM 781 C CA . GLU A 1 101 ? -20.334 9.327 22.680 1.00 52.81 101 GLU A CA 1
ATOM 782 C C . GLU A 1 101 ? -19.130 10.113 22.147 1.00 52.81 101 GLU A C 1
ATOM 784 O O . GLU A 1 101 ? -19.262 11.006 21.310 1.00 52.81 101 GLU A O 1
ATOM 789 N N . GLU A 1 102 ? -17.933 9.765 22.631 1.00 54.88 102 GLU A N 1
ATOM 790 C CA . GLU A 1 102 ? -16.680 10.087 21.942 1.00 54.88 102 GLU A CA 1
ATOM 791 C C . GLU A 1 102 ? -16.709 9.434 20.547 1.00 54.88 102 GLU A C 1
ATOM 793 O O . GLU A 1 102 ? -16.463 8.234 20.383 1.00 54.88 102 GLU A O 1
ATOM 798 N N . ALA A 1 103 ? -17.013 10.211 19.509 1.00 51.75 103 ALA A N 1
ATOM 799 C CA . ALA A 1 103 ? -16.840 9.770 18.134 1.00 51.75 103 ALA A CA 1
ATOM 800 C C . ALA A 1 103 ? -15.415 10.118 17.678 1.00 51.75 103 ALA A C 1
ATOM 802 O O . ALA A 1 103 ? -14.935 11.230 17.839 1.00 51.75 103 ALA A O 1
ATOM 803 N N . HIS A 1 104 ? -14.699 9.189 17.057 1.00 66.00 104 HIS A N 1
ATOM 804 C CA . HIS A 1 104 ? -13.428 9.552 16.430 1.00 66.00 104 HIS A CA 1
ATOM 805 C C . HIS A 1 104 ? -13.695 9.987 14.992 1.00 66.00 104 HIS A C 1
ATOM 807 O O . HIS A 1 104 ? -14.415 9.307 14.256 1.00 66.00 104 HIS A O 1
ATOM 813 N N . LYS A 1 105 ? -13.130 11.129 14.594 1.00 66.81 105 LYS A N 1
ATOM 814 C CA . LYS A 1 105 ? -13.133 11.565 13.196 1.00 66.81 105 LYS A CA 1
ATOM 815 C C . LYS A 1 105 ? -11.813 11.144 12.572 1.00 66.81 105 LYS A C 1
ATOM 817 O O . LYS A 1 105 ? -10.754 11.565 13.021 1.00 66.81 105 LYS A O 1
ATOM 822 N N . VAL A 1 106 ? -11.860 10.323 11.540 1.00 70.81 106 VAL A N 1
ATOM 823 C CA . VAL A 1 106 ? -10.697 9.839 10.806 1.00 70.81 106 VAL A CA 1
ATOM 824 C C . VAL A 1 106 ? -10.535 10.630 9.5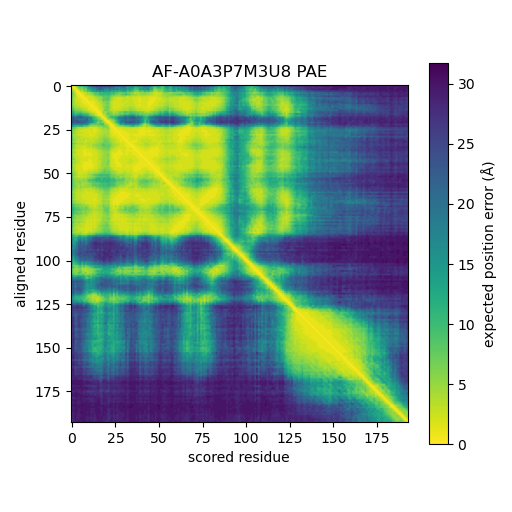16 1.00 70.81 106 VAL A C 1
ATOM 826 O O . VAL A 1 106 ? -11.483 11.003 8.828 1.00 70.81 106 VAL A O 1
ATOM 829 N N . ARG A 1 107 ? -9.288 10.942 9.180 1.00 74.25 107 ARG A N 1
ATOM 830 C CA . ARG A 1 107 ? -8.918 11.551 7.904 1.00 74.25 107 ARG A CA 1
ATOM 831 C C . ARG A 1 107 ? -7.770 10.759 7.311 1.00 74.25 107 ARG A C 1
ATOM 833 O O . ARG A 1 107 ? -6.847 10.370 8.023 1.00 74.25 107 ARG A O 1
ATOM 840 N N . ILE A 1 108 ? -7.809 10.537 6.005 1.00 72.25 108 ILE A N 1
ATOM 841 C CA . ILE A 1 108 ? -6.733 9.860 5.286 1.00 72.25 108 ILE A CA 1
ATOM 842 C C . ILE A 1 108 ? -5.911 10.904 4.539 1.00 72.25 108 ILE A C 1
ATOM 844 O O . ILE A 1 108 ? -6.470 11.743 3.838 1.00 72.25 108 ILE A O 1
ATOM 848 N N . ALA A 1 109 ? -4.593 10.840 4.691 1.00 65.38 109 ALA A N 1
ATOM 849 C CA . ALA A 1 109 ? -3.641 11.575 3.874 1.00 65.38 109 ALA A CA 1
ATOM 850 C C . ALA A 1 109 ? -2.667 10.583 3.229 1.00 65.38 109 ALA A C 1
ATOM 852 O O . ALA A 1 109 ? -2.206 9.634 3.873 1.00 65.38 109 ALA A O 1
ATOM 853 N N . ASP A 1 110 ? -2.348 10.792 1.954 1.00 63.75 110 ASP A N 1
ATOM 854 C CA . ASP A 1 110 ? -1.176 10.154 1.358 1.00 63.75 110 ASP A CA 1
ATOM 855 C C . ASP A 1 110 ? 0.091 10.947 1.729 1.00 63.75 110 ASP A C 1
ATOM 857 O O . ASP A 1 110 ? 0.018 11.992 2.371 1.00 63.75 110 ASP A O 1
ATOM 861 N N . GLY A 1 111 ? 1.272 10.442 1.374 1.00 53.38 111 GLY A N 1
ATOM 862 C CA . GLY A 1 111 ? 2.566 11.108 1.587 1.00 53.38 111 GLY A CA 1
ATOM 863 C C . GLY A 1 111 ? 2.646 12.600 1.208 1.00 53.38 111 GLY A C 1
ATOM 864 O O . GLY A 1 111 ? 3.581 13.277 1.626 1.00 53.38 111 GLY A O 1
ATOM 865 N N . SER A 1 112 ? 1.693 13.104 0.423 1.00 45.66 112 SER A N 1
ATOM 866 C CA . SER A 1 112 ? 1.490 14.492 0.044 1.00 45.66 112 SER A CA 1
ATOM 867 C C . SER A 1 112 ? 0.473 15.170 0.965 1.00 45.66 112 SER A C 1
ATOM 869 O O . SER A 1 112 ? -0.708 14.839 0.986 1.00 45.66 112 SER A O 1
ATOM 871 N N . GLU A 1 113 ? 0.921 16.198 1.679 1.00 44.31 113 GLU A N 1
ATOM 872 C CA . GLU A 1 113 ? 0.137 17.011 2.624 1.00 44.31 113 GLU A CA 1
ATOM 873 C C . GLU A 1 113 ? -1.111 17.706 2.027 1.00 44.31 113 GLU A C 1
ATOM 875 O O . GLU A 1 113 ? -1.836 18.386 2.753 1.00 44.31 113 GLU A O 1
ATOM 880 N N . ARG A 1 114 ? -1.363 17.582 0.713 1.00 39.75 114 ARG A N 1
ATOM 881 C CA . ARG A 1 114 ? -2.294 18.446 -0.026 1.00 39.75 114 ARG A CA 1
ATOM 882 C C . ARG A 1 114 ? -3.575 17.820 -0.569 1.00 39.75 114 ARG A C 1
ATOM 884 O O . ARG A 1 114 ? -4.474 18.598 -0.859 1.00 39.75 114 ARG A O 1
ATOM 891 N N . ASP A 1 115 ? -3.738 16.501 -0.630 1.00 42.44 115 ASP A N 1
ATOM 892 C CA . ASP A 1 115 ? -4.938 15.921 -1.256 1.00 42.44 115 ASP A CA 1
ATOM 893 C C . ASP A 1 115 ? -5.672 14.936 -0.343 1.00 42.44 115 ASP A C 1
ATOM 895 O O . ASP A 1 115 ? -5.244 13.810 -0.106 1.00 42.44 115 ASP A O 1
ATOM 899 N N . TYR A 1 116 ? -6.831 15.378 0.146 1.00 41.59 116 TYR A N 1
ATOM 900 C CA . TYR A 1 116 ? -7.701 14.640 1.066 1.00 41.59 116 TYR A CA 1
ATOM 901 C C . TYR A 1 116 ? -8.778 13.790 0.362 1.00 41.59 116 TYR A C 1
ATOM 903 O O . TYR A 1 116 ? -9.643 13.247 1.041 1.00 41.59 116 TYR A O 1
ATOM 911 N N . LEU A 1 117 ? -8.770 13.674 -0.975 1.00 39.66 117 LEU A N 1
ATOM 912 C CA . LEU A 1 117 ? -9.852 13.015 -1.734 1.00 39.66 117 LEU A CA 1
ATOM 913 C C . LEU A 1 117 ? -9.413 12.168 -2.942 1.00 39.66 117 LEU A C 1
ATOM 915 O O . LEU A 1 117 ? -10.248 11.830 -3.777 1.00 39.66 117 LEU A O 1
ATOM 919 N N . SER A 1 118 ? -8.140 11.796 -3.077 1.00 40.91 118 SER A N 1
ATOM 920 C CA . SER A 1 118 ? -7.708 11.081 -4.284 1.00 40.91 118 SER A CA 1
ATOM 921 C C . SER A 1 118 ? -7.573 9.579 -4.051 1.00 40.91 118 SER A C 1
ATOM 923 O O . SER A 1 118 ? -6.664 9.116 -3.361 1.00 40.91 118 SER A O 1
ATOM 925 N N . SER A 1 119 ? -8.458 8.801 -4.674 1.00 50.69 119 SER A N 1
ATOM 926 C CA . SER A 1 119 ? -8.192 7.402 -5.005 1.00 50.69 119 SER A CA 1
ATOM 927 C C . SER A 1 119 ? -6.955 7.355 -5.910 1.00 50.69 119 SER A C 1
ATOM 929 O O . SER A 1 119 ? -7.067 7.479 -7.131 1.00 50.69 119 SER A O 1
ATOM 931 N N . ARG A 1 120 ? -5.756 7.251 -5.327 1.00 59.19 120 ARG A N 1
ATOM 932 C CA . ARG A 1 120 ? -4.529 7.121 -6.117 1.00 59.19 120 ARG A CA 1
ATOM 933 C C . ARG A 1 120 ? -4.396 5.712 -6.670 1.00 59.19 120 ARG A C 1
ATOM 935 O O . ARG A 1 120 ? -4.567 4.725 -5.955 1.00 59.19 120 ARG A O 1
ATOM 942 N N . PHE A 1 121 ? -4.013 5.666 -7.939 1.00 63.66 121 PHE A N 1
ATOM 943 C CA . PHE A 1 121 ? -3.593 4.459 -8.629 1.00 63.66 121 PHE A CA 1
ATOM 944 C C . PHE A 1 121 ? -2.080 4.276 -8.446 1.00 63.66 121 PHE A C 1
ATOM 946 O O . PHE A 1 121 ? -1.305 5.193 -8.716 1.00 63.66 121 PHE A O 1
ATOM 953 N N . PHE A 1 122 ? -1.658 3.101 -7.984 1.00 67.62 122 PHE A N 1
ATOM 954 C CA . PHE A 1 122 ? -0.249 2.721 -7.855 1.00 67.62 122 PHE A CA 1
ATOM 955 C C . PHE A 1 122 ? 0.146 1.786 -8.998 1.00 67.62 122 PHE A C 1
ATOM 957 O O . PHE A 1 122 ? -0.416 0.702 -9.110 1.00 67.62 122 PHE A O 1
ATOM 964 N N . ASN A 1 123 ? 1.113 2.162 -9.834 1.00 65.12 123 ASN A N 1
ATOM 965 C CA . ASN A 1 123 ? 1.563 1.297 -10.928 1.00 65.12 123 ASN A CA 1
ATOM 966 C C . ASN A 1 123 ? 2.572 0.252 -10.425 1.00 65.12 123 ASN A C 1
ATOM 968 O O . ASN A 1 123 ? 3.573 0.606 -9.804 1.00 65.12 123 ASN A O 1
ATOM 972 N N . ILE A 1 124 ? 2.336 -1.028 -10.716 1.00 69.00 124 ILE A N 1
ATOM 973 C CA . ILE A 1 124 ? 3.267 -2.130 -10.431 1.00 69.00 124 ILE A CA 1
ATOM 974 C C . ILE A 1 124 ? 4.273 -2.219 -11.601 1.00 69.00 124 ILE A C 1
ATOM 976 O O . ILE A 1 124 ? 4.156 -3.046 -12.500 1.00 69.00 124 ILE A O 1
ATOM 980 N N . GLU A 1 125 ? 5.251 -1.309 -11.648 1.00 67.44 125 GLU A N 1
ATOM 981 C CA . GLU A 1 125 ? 6.195 -1.161 -12.781 1.00 67.44 125 GLU A CA 1
ATOM 982 C C . GLU A 1 125 ? 7.199 -2.299 -12.930 1.00 67.44 125 GLU A C 1
ATOM 984 O O . GLU A 1 125 ? 7.891 -2.588 -11.951 1.00 67.44 125 GLU A O 1
ATOM 989 N N . ALA A 1 126 ? 7.292 -2.892 -14.137 1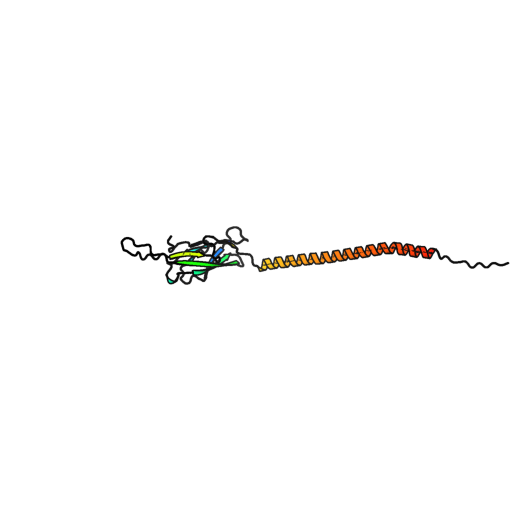.00 57.12 126 ALA A N 1
ATOM 990 C CA . ALA A 1 126 ? 8.267 -3.905 -14.592 1.00 57.12 126 ALA A CA 1
ATOM 991 C C . ALA A 1 126 ? 9.685 -3.655 -14.078 1.00 57.12 126 ALA A C 1
ATOM 993 O O . ALA A 1 126 ? 10.180 -2.535 -14.115 1.00 57.12 126 ALA A O 1
ATOM 994 N N . ASP A 1 127 ? 10.308 -4.724 -13.582 1.00 56.88 127 ASP A N 1
ATOM 995 C CA . ASP A 1 127 ? 11.612 -4.748 -12.922 1.00 56.88 127 ASP A CA 1
ATOM 996 C C . ASP A 1 127 ? 12.625 -3.811 -13.612 1.00 56.88 127 ASP A C 1
ATOM 998 O O . ASP A 1 127 ? 12.900 -3.953 -14.807 1.00 56.88 127 ASP A O 1
ATOM 1002 N N . GLN A 1 128 ? 13.184 -2.848 -12.867 1.00 60.47 128 GLN A N 1
ATOM 1003 C CA . GLN A 1 128 ? 14.123 -1.834 -13.381 1.00 60.47 128 GLN A CA 1
ATOM 1004 C C . GLN A 1 128 ? 15.327 -2.467 -14.105 1.00 60.47 128 GLN A C 1
ATOM 1006 O O . GLN A 1 128 ? 15.929 -1.850 -14.982 1.00 60.47 128 GLN A O 1
ATOM 1011 N N . LEU A 1 129 ? 15.645 -3.724 -13.783 1.00 63.19 129 LEU A N 1
ATOM 1012 C CA . LEU A 1 129 ? 16.661 -4.538 -14.447 1.00 63.19 129 LEU A CA 1
ATOM 1013 C C . LEU A 1 129 ? 16.356 -4.813 -15.924 1.00 63.19 129 LEU A C 1
ATOM 1015 O O . LEU A 1 129 ? 17.250 -4.671 -16.754 1.00 63.19 129 LEU A O 1
ATOM 1019 N N . VAL A 1 130 ? 15.117 -5.160 -16.283 1.00 66.06 130 VAL A N 1
ATOM 1020 C CA . VAL A 1 130 ? 14.756 -5.457 -17.682 1.00 66.06 130 VAL A CA 1
ATOM 1021 C C . VAL A 1 130 ? 14.831 -4.184 -18.522 1.00 66.06 130 VAL A C 1
ATOM 1023 O O . VAL A 1 130 ? 15.428 -4.178 -19.600 1.00 66.06 130 VAL A O 1
ATOM 1026 N N . THR A 1 131 ? 14.309 -3.079 -17.988 1.00 69.38 131 THR A N 1
ATOM 1027 C CA . THR A 1 131 ? 14.378 -1.754 -18.618 1.00 69.38 131 THR A CA 1
ATOM 1028 C C . THR A 1 131 ? 15.826 -1.296 -18.799 1.00 69.38 131 THR A C 1
ATOM 1030 O O . THR A 1 131 ? 16.197 -0.834 -19.880 1.00 69.38 131 THR A O 1
ATOM 1033 N N . ALA A 1 132 ? 16.677 -1.496 -17.786 1.00 73.94 132 ALA A N 1
ATOM 1034 C CA . ALA A 1 132 ? 18.103 -1.203 -17.877 1.00 73.94 132 ALA A CA 1
ATOM 1035 C C . ALA A 1 132 ? 18.802 -2.069 -18.938 1.00 73.94 132 ALA A C 1
ATOM 1037 O O . ALA A 1 132 ? 19.563 -1.541 -19.746 1.00 73.94 132 ALA A O 1
ATOM 1038 N N . CYS A 1 133 ? 18.521 -3.374 -19.001 1.00 78.88 133 CYS A N 1
ATOM 1039 C CA . CYS A 1 133 ? 19.103 -4.271 -20.004 1.00 78.88 133 CYS A CA 1
ATOM 1040 C C . CYS A 1 133 ? 18.741 -3.861 -21.436 1.00 78.88 133 CYS A C 1
ATOM 1042 O O . CYS A 1 133 ? 19.617 -3.828 -22.302 1.00 78.88 133 CYS A O 1
ATOM 1044 N N . ILE A 1 134 ? 17.477 -3.508 -21.684 1.00 81.50 134 ILE A N 1
ATOM 1045 C CA . ILE A 1 134 ? 17.028 -3.028 -22.997 1.00 81.50 134 ILE A CA 1
ATOM 1046 C C . ILE A 1 134 ? 17.738 -1.713 -23.351 1.00 81.50 134 ILE A C 1
ATOM 1048 O O . ILE A 1 134 ? 18.271 -1.581 -24.454 1.00 81.50 134 ILE A O 1
ATOM 1052 N N . ALA A 1 135 ? 17.815 -0.763 -22.414 1.00 85.19 135 ALA A N 1
ATOM 1053 C CA . ALA A 1 135 ? 18.488 0.519 -22.628 1.00 85.19 135 ALA A CA 1
ATOM 1054 C C . ALA A 1 135 ? 19.992 0.356 -22.915 1.00 85.19 135 ALA A C 1
ATOM 1056 O O . ALA A 1 135 ? 20.526 0.987 -23.834 1.00 85.19 135 ALA A O 1
ATOM 1057 N N . ILE A 1 136 ? 20.673 -0.528 -22.178 1.00 92.19 136 ILE A N 1
ATOM 1058 C CA . ILE A 1 136 ? 22.084 -0.867 -22.406 1.00 92.19 136 ILE A CA 1
ATOM 1059 C C . ILE A 1 136 ? 22.250 -1.505 -23.791 1.00 92.19 136 ILE A C 1
ATOM 1061 O O . ILE A 1 136 ? 23.112 -1.078 -24.559 1.00 92.19 136 ILE A O 1
ATOM 1065 N N . GLY A 1 137 ? 21.400 -2.472 -24.149 1.00 93.50 137 GLY A N 1
ATOM 1066 C CA . GLY A 1 137 ? 21.436 -3.134 -25.455 1.00 93.50 137 GLY A CA 1
ATOM 1067 C C . GLY A 1 137 ? 21.284 -2.154 -26.622 1.00 93.50 137 GLY A C 1
ATOM 1068 O O . GLY A 1 137 ? 22.100 -2.157 -27.544 1.00 93.50 137 GLY A O 1
ATOM 1069 N N . LEU A 1 138 ? 20.296 -1.256 -26.557 1.00 94.81 138 LEU A N 1
ATOM 1070 C CA . LEU A 1 138 ? 20.088 -0.217 -27.572 1.00 94.81 138 LEU A CA 1
ATOM 1071 C C . LEU A 1 138 ? 21.283 0.738 -27.674 1.00 94.81 138 LEU A C 1
ATOM 1073 O O . LEU A 1 138 ? 21.713 1.074 -28.778 1.00 94.81 138 LEU A O 1
ATOM 1077 N N . SER A 1 139 ? 21.864 1.125 -26.537 1.00 96.94 139 SER A N 1
ATOM 1078 C CA . SER A 1 139 ? 23.044 1.996 -26.497 1.00 96.94 139 SER A CA 1
ATOM 1079 C C . SER A 1 139 ? 24.252 1.353 -27.188 1.00 96.94 139 SER A C 1
ATOM 1081 O O . SER A 1 139 ? 24.951 2.018 -27.955 1.00 96.94 139 SER A O 1
ATOM 1083 N N . LEU A 1 140 ? 24.471 0.049 -26.988 1.00 96.19 140 LEU A N 1
ATOM 1084 C CA . LEU A 1 140 ? 25.552 -0.696 -27.643 1.00 96.19 140 LEU A CA 1
ATOM 1085 C C . LEU A 1 140 ? 25.345 -0.813 -29.159 1.00 96.19 140 LEU A C 1
ATOM 1087 O O . LEU A 1 140 ? 26.297 -0.648 -29.926 1.00 96.19 140 LEU A O 1
ATOM 1091 N N . VAL A 1 141 ? 24.107 -1.043 -29.607 1.00 97.00 141 VAL A N 1
ATOM 1092 C CA . VAL A 1 141 ? 23.774 -1.088 -31.040 1.00 97.00 141 VAL A CA 1
ATOM 1093 C C . VAL A 1 141 ? 24.024 0.270 -31.698 1.00 97.00 141 VAL A C 1
ATOM 1095 O O . VAL A 1 141 ? 24.678 0.336 -32.740 1.00 97.00 141 VAL A O 1
ATOM 1098 N N . LEU A 1 142 ? 23.573 1.363 -31.077 1.00 96.88 142 LEU A N 1
ATOM 1099 C CA . LEU A 1 142 ? 23.793 2.717 -31.592 1.00 96.88 142 LEU A CA 1
ATOM 1100 C C . LEU A 1 142 ? 25.281 3.078 -31.649 1.00 96.88 142 LEU A C 1
ATOM 1102 O O . LEU A 1 142 ? 25.734 3.648 -32.643 1.00 96.88 142 LEU A O 1
ATOM 1106 N N . LEU A 1 143 ? 26.059 2.700 -30.632 1.00 96.69 143 LEU A N 1
ATOM 1107 C CA . LEU A 1 143 ? 27.506 2.909 -30.626 1.00 96.69 143 LEU A CA 1
ATOM 1108 C C . LEU A 1 143 ? 28.189 2.148 -31.774 1.00 96.69 143 LEU A C 1
ATOM 1110 O O . LEU A 1 143 ? 29.026 2.714 -32.475 1.00 96.69 143 LEU A O 1
ATOM 1114 N N . SER A 1 144 ? 27.794 0.896 -32.019 1.00 96.06 144 SER A N 1
ATOM 1115 C CA . SER A 1 144 ? 28.302 0.093 -33.141 1.00 96.06 144 SER A CA 1
ATOM 1116 C C . SER A 1 144 ? 27.990 0.734 -34.502 1.00 96.06 144 SER A C 1
ATOM 1118 O O . SER A 1 144 ? 28.869 0.861 -35.364 1.00 96.06 144 SER A O 1
ATOM 1120 N N . LEU A 1 145 ? 26.761 1.227 -34.688 1.00 96.69 145 LEU A N 1
ATOM 1121 C CA . LEU A 1 145 ? 26.359 1.939 -35.905 1.00 96.69 145 LEU A CA 1
ATOM 1122 C C . LEU A 1 145 ? 27.139 3.248 -36.098 1.00 96.69 145 LEU A C 1
ATOM 1124 O O . LEU A 1 145 ? 27.550 3.565 -37.213 1.00 96.69 145 LEU A O 1
ATOM 1128 N N . LEU A 1 146 ? 27.412 3.988 -35.022 1.00 97.25 146 LEU A N 1
ATOM 1129 C CA . LEU A 1 146 ? 28.233 5.198 -35.086 1.00 97.25 146 LEU A CA 1
ATOM 1130 C C . LEU A 1 146 ? 29.681 4.886 -35.473 1.00 97.25 146 LEU A C 1
ATOM 1132 O O . LEU A 1 146 ? 30.224 5.534 -36.368 1.00 97.25 146 LEU A O 1
ATOM 1136 N N . VAL A 1 147 ? 30.303 3.879 -34.854 1.00 96.56 147 VAL A N 1
ATOM 1137 C CA . VAL A 1 147 ? 31.686 3.479 -35.165 1.00 96.56 147 VAL A CA 1
ATOM 1138 C C . VAL A 1 147 ? 31.810 3.037 -36.622 1.00 96.56 147 VAL A C 1
ATOM 1140 O O . VAL A 1 147 ? 32.717 3.481 -37.332 1.00 96.56 147 VAL A O 1
ATOM 1143 N N . THR A 1 148 ? 30.878 2.211 -37.102 1.00 95.75 148 THR A N 1
ATOM 1144 C CA . THR A 1 148 ? 30.859 1.762 -38.502 1.00 95.75 148 THR A CA 1
ATOM 1145 C C . THR A 1 148 ? 30.625 2.921 -39.474 1.00 95.75 148 THR A C 1
ATOM 1147 O O . THR A 1 148 ? 31.332 3.018 -40.481 1.00 95.75 148 THR A O 1
ATOM 1150 N N . ALA A 1 149 ? 29.720 3.855 -39.162 1.00 96.38 149 ALA A N 1
ATOM 1151 C CA . ALA A 1 149 ? 29.488 5.054 -39.968 1.00 96.38 149 ALA A CA 1
ATOM 1152 C C . ALA A 1 149 ? 30.724 5.967 -40.029 1.00 96.38 149 ALA A C 1
ATOM 1154 O O . ALA A 1 149 ? 31.101 6.422 -41.112 1.00 96.38 14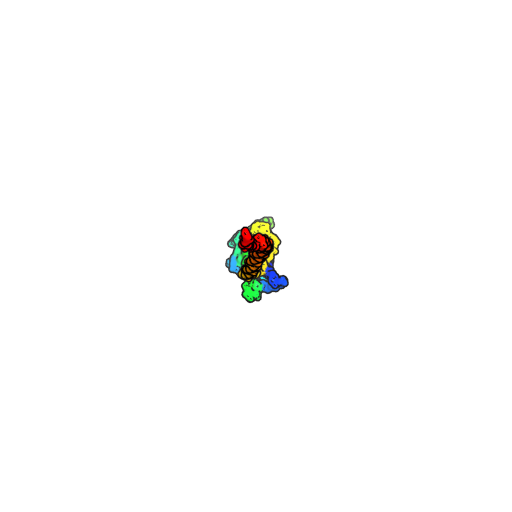9 ALA A O 1
ATOM 1155 N N . VAL A 1 150 ? 31.399 6.196 -38.897 1.00 96.19 150 VAL A N 1
ATOM 1156 C CA . VAL A 1 150 ? 32.644 6.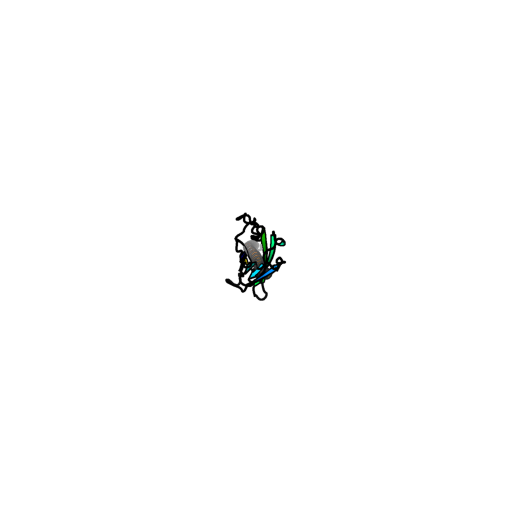977 -38.821 1.00 96.19 150 VAL A CA 1
ATOM 1157 C C . VAL A 1 150 ? 33.742 6.302 -39.636 1.00 96.19 150 VAL A C 1
ATOM 1159 O O . VAL A 1 150 ? 34.373 6.960 -40.466 1.00 96.19 150 VAL A O 1
ATOM 1162 N N . PHE A 1 151 ? 33.941 4.992 -39.476 1.00 95.06 151 PHE A N 1
ATOM 1163 C CA . PHE A 1 151 ? 34.913 4.239 -40.266 1.00 95.06 151 PHE A CA 1
ATOM 1164 C C . PHE A 1 151 ? 34.621 4.353 -41.762 1.00 95.06 151 PHE A C 1
ATOM 1166 O O . PHE A 1 151 ? 35.511 4.689 -42.541 1.00 95.06 151 PHE A O 1
ATOM 1173 N N . PHE A 1 152 ? 33.370 4.146 -42.172 1.00 94.50 152 PHE A N 1
ATOM 1174 C CA . PHE A 1 152 ? 32.958 4.268 -43.565 1.00 94.50 152 PHE A CA 1
ATOM 1175 C C . PHE A 1 152 ? 33.176 5.680 -44.108 1.00 94.50 152 PHE A C 1
ATOM 1177 O O . PHE A 1 152 ? 33.662 5.852 -45.225 1.00 94.50 152 PHE A O 1
ATOM 1184 N N . PHE A 1 153 ? 32.870 6.704 -43.317 1.00 94.38 153 PHE A N 1
ATOM 1185 C CA . PHE A 1 153 ? 33.078 8.094 -43.691 1.00 94.38 153 PHE A CA 1
ATOM 1186 C C . PHE A 1 153 ? 34.562 8.438 -43.831 1.00 94.38 153 PHE A C 1
ATOM 1188 O O . PHE A 1 153 ? 34.968 9.035 -44.831 1.00 94.38 153 PHE A O 1
ATOM 1195 N N . HIS A 1 154 ? 35.398 8.008 -42.884 1.00 90.44 154 HIS A N 1
ATOM 1196 C CA . HIS A 1 154 ? 36.851 8.135 -42.978 1.00 90.44 154 HIS A CA 1
ATOM 1197 C C . HIS A 1 154 ? 37.401 7.367 -44.173 1.00 90.44 154 HIS A C 1
ATOM 1199 O O . HIS A 1 154 ? 38.239 7.894 -44.908 1.00 90.44 154 HIS A O 1
ATOM 1205 N N . HIS A 1 155 ? 36.894 6.163 -44.419 1.00 88.31 155 HIS A N 1
ATOM 1206 C CA . HIS A 1 155 ? 37.285 5.349 -45.553 1.00 88.31 155 HIS A CA 1
ATOM 1207 C C . HIS A 1 155 ? 36.899 6.021 -46.873 1.00 88.31 155 HIS A C 1
ATOM 1209 O O . HIS A 1 155 ? 37.753 6.185 -47.741 1.00 88.31 155 HIS A O 1
ATOM 1215 N N . ARG A 1 156 ? 35.664 6.520 -47.012 1.00 89.38 156 ARG A N 1
ATOM 1216 C CA . ARG A 1 156 ? 35.215 7.303 -48.175 1.00 89.38 156 ARG A CA 1
ATOM 1217 C C . ARG A 1 156 ? 36.047 8.564 -48.368 1.00 89.38 156 ARG A C 1
ATOM 1219 O O . ARG A 1 156 ? 36.484 8.825 -49.486 1.00 89.38 156 ARG A O 1
ATOM 1226 N N . ARG A 1 157 ? 36.326 9.320 -47.301 1.00 89.75 157 ARG A N 1
ATOM 1227 C CA . ARG A 1 157 ? 37.219 10.492 -47.344 1.00 89.75 157 ARG A CA 1
ATOM 1228 C C . ARG A 1 157 ? 38.625 10.106 -47.806 1.00 89.75 157 ARG A C 1
ATOM 1230 O O . ARG A 1 157 ? 39.197 10.797 -48.646 1.00 89.75 157 ARG A O 1
ATOM 1237 N N . ALA A 1 158 ? 39.174 8.997 -47.314 1.00 85.94 158 ALA A N 1
ATOM 1238 C CA . ALA A 1 158 ? 40.474 8.485 -47.737 1.00 85.94 158 ALA A CA 1
ATOM 1239 C C . ALA A 1 158 ? 40.460 8.034 -49.208 1.00 85.94 158 ALA A C 1
ATOM 1241 O O . ALA A 1 158 ? 41.384 8.358 -49.956 1.00 85.94 158 ALA A O 1
ATOM 1242 N N . GLN A 1 159 ? 39.402 7.353 -49.657 1.00 84.25 159 GLN A N 1
ATOM 1243 C CA . GLN A 1 159 ? 39.213 6.972 -51.057 1.00 84.25 159 GLN A CA 1
ATOM 1244 C C . GLN A 1 159 ? 39.101 8.197 -51.972 1.00 84.25 159 GLN A C 1
ATOM 1246 O O . GLN A 1 159 ? 39.752 8.235 -53.013 1.00 84.25 159 GLN A O 1
ATOM 1251 N N . LEU A 1 160 ? 38.336 9.219 -51.580 1.00 82.88 160 LEU A N 1
ATOM 1252 C CA . LEU A 1 160 ? 38.205 10.482 -52.314 1.00 82.88 160 LEU A CA 1
ATOM 1253 C C . LEU A 1 160 ? 39.554 11.198 -52.426 1.00 82.88 160 LEU A C 1
ATOM 1255 O O . LEU A 1 160 ? 39.958 11.556 -53.531 1.00 82.88 160 LEU A O 1
ATOM 1259 N N . LYS A 1 161 ? 40.308 11.307 -51.323 1.00 82.31 161 LYS A N 1
ATOM 1260 C CA . LYS A 1 161 ? 41.674 11.858 -51.336 1.00 82.31 161 LYS A CA 1
ATOM 1261 C C . LYS A 1 161 ? 42.601 11.069 -52.271 1.00 82.31 161 LYS A C 1
ATOM 1263 O O . LYS A 1 161 ? 43.349 11.675 -53.035 1.00 82.31 161 LYS A O 1
ATOM 1268 N N . ARG A 1 162 ? 42.537 9.729 -52.270 1.00 80.94 162 ARG A N 1
ATOM 1269 C CA . ARG A 1 162 ? 43.307 8.872 -53.197 1.00 80.94 162 ARG A CA 1
ATOM 1270 C C . ARG A 1 162 ? 42.896 9.086 -54.658 1.00 80.94 162 ARG A C 1
ATOM 1272 O O . ARG A 1 162 ? 43.769 9.177 -55.516 1.00 80.94 162 ARG A O 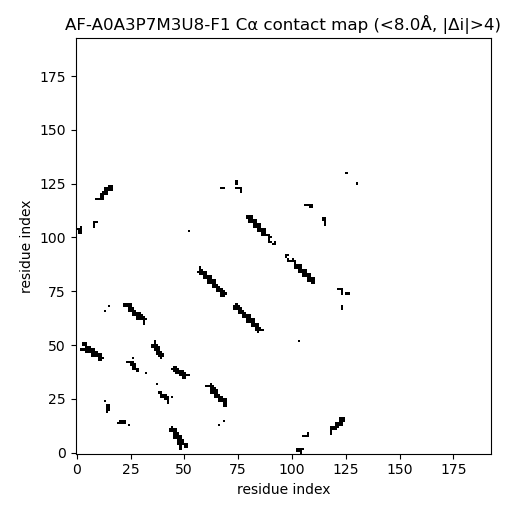1
ATOM 1279 N N . ARG A 1 163 ? 41.594 9.202 -54.950 1.00 79.56 163 ARG A N 1
ATOM 1280 C CA . ARG A 1 163 ? 41.071 9.472 -56.303 1.00 79.56 163 ARG A CA 1
ATOM 1281 C C . ARG A 1 163 ? 41.507 10.845 -56.820 1.00 79.56 163 ARG A C 1
ATOM 1283 O O . ARG A 1 163 ? 41.943 10.931 -57.963 1.00 79.56 163 ARG A O 1
ATOM 1290 N N . MET A 1 164 ? 41.453 11.885 -55.984 1.00 78.62 164 MET A N 1
ATOM 1291 C CA . MET A 1 164 ? 41.953 13.220 -56.335 1.00 78.62 164 MET A CA 1
ATOM 1292 C C . MET A 1 164 ? 43.462 13.193 -56.611 1.00 78.62 164 MET A C 1
ATOM 1294 O O . MET A 1 164 ? 43.883 13.648 -57.667 1.00 78.62 164 MET A O 1
ATOM 1298 N N . ARG A 1 165 ? 44.273 12.568 -55.739 1.00 75.06 165 ARG A N 1
ATOM 1299 C CA . ARG A 1 165 ? 45.728 12.422 -55.962 1.00 75.06 165 ARG A CA 1
ATOM 1300 C C . ARG A 1 165 ? 46.060 11.697 -57.272 1.00 75.06 165 ARG A C 1
ATOM 1302 O O . ARG A 1 165 ? 46.937 12.148 -57.993 1.00 75.06 165 ARG A O 1
ATOM 1309 N N . ARG A 1 166 ? 45.341 10.618 -57.614 1.00 71.25 166 ARG A N 1
ATOM 1310 C CA . ARG A 1 166 ? 45.522 9.908 -58.898 1.00 71.25 166 ARG A CA 1
ATOM 1311 C C . ARG A 1 166 ? 45.160 10.775 -60.110 1.00 71.25 166 ARG A C 1
ATOM 1313 O O . ARG A 1 166 ? 45.868 10.728 -61.106 1.00 71.25 166 ARG A O 1
ATOM 1320 N N . ARG A 1 167 ? 44.095 11.583 -60.026 1.00 66.44 167 ARG A N 1
ATOM 1321 C CA . ARG A 1 167 ? 43.703 12.509 -61.106 1.00 66.44 167 ARG A CA 1
ATOM 1322 C C . ARG A 1 167 ? 44.689 13.666 -61.285 1.00 66.44 167 ARG A C 1
ATOM 1324 O O . ARG A 1 167 ? 44.943 14.037 -62.421 1.00 66.44 167 ARG A O 1
ATOM 1331 N N . LEU A 1 168 ? 45.268 14.192 -60.202 1.00 65.19 168 LEU A N 1
ATOM 1332 C CA . LEU A 1 168 ? 46.323 15.211 -60.284 1.00 65.19 168 LEU A CA 1
ATOM 1333 C C . LEU A 1 168 ? 47.681 14.645 -60.743 1.00 65.19 168 LEU A C 1
ATOM 1335 O O . LEU A 1 168 ? 48.458 15.381 -61.339 1.00 65.19 168 LEU A O 1
ATOM 1339 N N . ALA A 1 169 ? 47.975 13.360 -60.515 1.00 59.62 169 ALA A N 1
ATOM 1340 C CA . ALA A 1 169 ? 49.227 12.733 -60.959 1.00 59.62 169 ALA A CA 1
ATOM 1341 C C . ALA A 1 169 ? 49.286 12.473 -62.481 1.00 59.62 169 ALA A C 1
ATOM 1343 O O . ALA A 1 169 ? 50.362 12.509 -63.073 1.00 59.62 169 ALA A O 1
ATOM 1344 N N . HIS A 1 170 ? 48.137 12.253 -63.128 1.00 58.88 170 HIS A N 1
ATOM 1345 C CA . HIS A 1 170 ? 48.045 11.951 -64.562 1.00 58.88 170 HIS A CA 1
ATOM 1346 C C . HIS A 1 170 ? 48.565 13.065 -65.504 1.00 58.88 170 HIS A C 1
ATOM 1348 O O . HIS A 1 170 ? 49.307 12.746 -66.432 1.00 58.88 170 HIS A O 1
ATOM 1354 N N . PRO A 1 171 ? 48.245 14.363 -65.306 1.00 56.31 171 PRO A N 1
ATOM 1355 C CA . PRO A 1 171 ? 48.792 15.432 -66.146 1.00 56.31 171 PRO A CA 1
ATOM 1356 C C . PRO A 1 171 ? 50.287 15.694 -65.900 1.00 56.31 171 PRO A C 1
ATOM 1358 O O . PRO A 1 171 ? 50.986 16.095 -66.825 1.00 56.31 171 PRO A O 1
ATOM 1361 N N . VAL A 1 172 ? 50.809 15.418 -64.698 1.00 56.72 172 VAL A N 1
ATOM 1362 C CA . VAL A 1 172 ? 52.237 15.620 -64.374 1.00 56.72 172 VAL A CA 1
ATOM 1363 C C . VAL A 1 172 ? 53.128 14.639 -65.145 1.00 56.72 172 VAL A C 1
ATOM 1365 O O . VAL A 1 172 ? 54.162 15.040 -65.675 1.00 56.72 172 VAL A O 1
ATOM 1368 N N . GLN A 1 173 ? 52.698 13.382 -65.292 1.00 54.84 173 GLN A N 1
ATOM 1369 C CA . GLN A 1 173 ? 53.409 12.390 -66.108 1.00 54.84 173 GLN A CA 1
ATOM 1370 C C . GLN A 1 173 ? 53.350 12.700 -67.611 1.00 54.84 173 GLN A C 1
ATOM 1372 O O . GLN A 1 173 ? 54.357 12.535 -68.293 1.00 54.84 173 GLN A O 1
ATOM 1377 N N . CYS A 1 174 ? 52.226 13.207 -68.134 1.00 55.97 174 CYS A N 1
ATOM 1378 C CA . CYS A 1 174 ? 52.152 13.647 -69.535 1.00 55.97 174 CYS A CA 1
ATOM 1379 C C . CYS A 1 174 ? 53.086 14.835 -69.824 1.00 55.97 174 CYS A C 1
ATOM 1381 O O . CYS A 1 174 ? 53.714 14.872 -70.878 1.00 55.97 174 CYS A O 1
ATOM 1383 N N . ILE A 1 175 ? 53.222 15.775 -68.884 1.00 58.00 175 ILE A N 1
ATOM 1384 C CA . ILE A 1 175 ? 54.120 16.931 -69.020 1.00 58.00 175 ILE A CA 1
ATOM 1385 C C . ILE A 1 175 ? 55.598 16.507 -68.927 1.00 58.00 175 ILE A C 1
ATOM 1387 O O . ILE A 1 175 ? 56.411 16.946 -69.738 1.00 5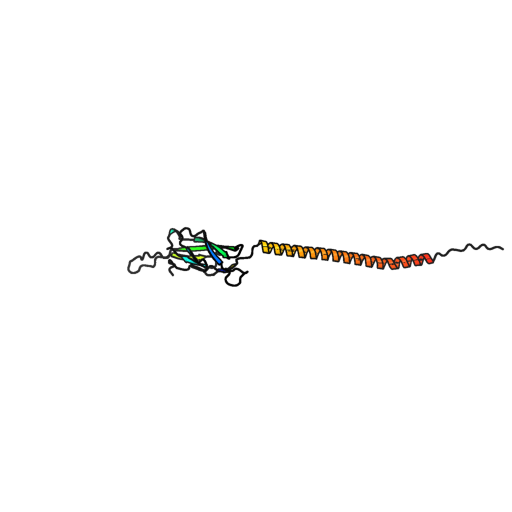8.00 175 ILE A O 1
ATOM 1391 N N . GLN A 1 176 ? 55.962 15.618 -67.994 1.00 57.22 176 GLN A N 1
ATOM 1392 C CA . GLN A 1 176 ? 57.337 15.104 -67.894 1.00 57.22 176 GLN A CA 1
ATOM 1393 C C . GLN A 1 176 ? 57.739 14.243 -69.098 1.00 57.22 176 GLN A C 1
ATOM 1395 O O . GLN A 1 176 ? 58.847 14.401 -69.613 1.00 57.22 176 GLN A O 1
ATOM 1400 N N . ASN A 1 177 ? 56.842 13.383 -69.586 1.00 55.47 177 ASN A N 1
ATOM 1401 C CA . ASN A 1 177 ? 57.107 12.566 -70.771 1.00 55.47 177 ASN A CA 1
ATOM 1402 C C . ASN A 1 177 ? 57.155 13.418 -72.053 1.00 55.47 177 ASN A C 1
ATOM 1404 O O . ASN A 1 177 ? 57.963 13.137 -72.934 1.00 55.47 177 ASN A O 1
ATOM 1408 N N . GLY A 1 178 ? 56.371 14.500 -72.140 1.00 56.66 178 GLY A N 1
ATOM 1409 C CA . GLY A 1 178 ? 56.440 15.463 -73.246 1.00 56.66 178 GLY A CA 1
ATOM 1410 C C . GLY A 1 178 ? 57.753 16.258 -73.307 1.00 56.66 178 GLY A C 1
ATOM 1411 O O . GLY A 1 178 ? 58.241 16.537 -74.398 1.00 56.66 178 GLY A O 1
ATOM 1412 N N . MET A 1 179 ? 58.375 16.570 -72.161 1.00 54.19 179 MET A N 1
ATOM 1413 C CA . MET A 1 179 ? 59.673 17.269 -72.114 1.00 54.19 179 MET A CA 1
ATOM 1414 C C . MET A 1 179 ? 60.888 16.369 -72.411 1.00 54.19 179 MET A C 1
ATOM 1416 O O . MET A 1 179 ? 61.931 16.877 -72.816 1.00 54.19 179 MET A O 1
ATOM 1420 N N . GLN A 1 180 ? 60.782 15.046 -72.246 1.00 53.22 180 GLN A N 1
ATOM 1421 C CA . GLN A 1 180 ? 61.856 14.096 -72.592 1.00 53.22 180 GLN A CA 1
ATOM 1422 C C . GLN A 1 180 ? 61.967 13.853 -74.111 1.00 53.22 180 GLN A C 1
ATOM 1424 O O . GLN A 1 180 ? 63.062 13.616 -74.613 1.00 53.22 180 GLN A O 1
ATOM 1429 N N . LEU A 1 181 ? 60.869 13.987 -74.866 1.00 53.28 181 LEU A N 1
ATOM 1430 C CA . LEU A 1 181 ? 60.842 13.783 -76.324 1.00 53.28 181 LEU A CA 1
ATOM 1431 C C . LEU A 1 181 ? 61.481 14.917 -77.153 1.00 53.28 181 LEU A C 1
ATOM 1433 O O . LEU A 1 181 ? 61.649 14.756 -78.358 1.00 53.28 181 LEU A O 1
ATOM 1437 N N . GLN A 1 182 ? 61.876 16.039 -76.539 1.00 53.94 182 GLN A N 1
ATOM 1438 C CA . GLN A 1 182 ? 62.580 17.137 -77.226 1.00 53.94 182 GLN A CA 1
ATOM 1439 C C . GLN A 1 182 ? 64.117 17.066 -77.144 1.00 53.94 182 GLN A C 1
ATOM 1441 O O . GLN A 1 182 ? 64.791 17.897 -77.748 1.00 53.94 182 GLN A O 1
ATOM 1446 N N . ARG A 1 183 ? 64.707 16.080 -76.450 1.00 55.84 183 ARG A N 1
ATOM 1447 C CA . ARG A 1 183 ? 66.163 15.832 -76.473 1.00 55.84 183 ARG A CA 1
ATOM 1448 C C . ARG A 1 183 ? 66.487 14.589 -77.308 1.00 55.84 183 ARG A C 1
ATOM 1450 O O . ARG A 1 183 ? 66.828 13.544 -76.767 1.00 55.84 183 ARG A O 1
ATOM 1457 N N . GLY A 1 184 ? 66.360 14.712 -78.629 1.00 52.06 184 GLY A N 1
ATOM 1458 C CA . GLY A 1 184 ? 66.971 13.789 -79.599 1.00 52.06 184 GLY A CA 1
ATOM 1459 C C . GLY A 1 184 ? 68.444 14.152 -79.872 1.00 52.06 184 GLY A C 1
ATOM 1460 O O . GLY A 1 184 ? 68.827 15.298 -79.634 1.00 52.06 184 GLY A O 1
ATOM 1461 N N . PRO A 1 185 ? 69.288 13.203 -80.321 1.00 52.47 185 PRO A N 1
ATOM 1462 C CA . PRO A 1 185 ? 70.748 13.314 -80.274 1.00 52.47 185 PRO A CA 1
ATOM 1463 C C . PRO A 1 185 ? 71.291 14.299 -81.320 1.00 52.47 185 PRO A C 1
ATOM 1465 O O . PRO A 1 185 ? 70.905 14.236 -82.485 1.00 52.47 185 PRO A O 1
ATOM 1468 N N . GLN A 1 186 ? 72.216 15.187 -80.927 1.00 55.75 186 GLN A N 1
ATOM 1469 C CA . GLN A 1 186 ? 72.986 15.966 -81.900 1.00 55.75 186 GLN A CA 1
ATOM 1470 C C . GLN A 1 186 ? 74.051 15.079 -82.552 1.00 55.75 186 GLN A C 1
ATOM 1472 O O . GLN A 1 186 ? 74.969 14.575 -81.907 1.00 55.75 186 GLN A O 1
ATOM 1477 N N . GLU A 1 187 ? 73.856 14.896 -83.850 1.00 51.53 187 GLU A N 1
ATOM 1478 C CA . GLU A 1 187 ? 74.676 14.182 -84.819 1.00 51.53 187 GLU A CA 1
ATOM 1479 C C . GLU A 1 187 ? 76.064 14.835 -84.967 1.00 51.53 187 GLU A C 1
ATOM 1481 O O . GLU A 1 187 ? 76.191 16.003 -85.337 1.00 51.53 187 GLU A O 1
ATOM 1486 N N . THR A 1 188 ? 77.129 14.073 -84.716 1.00 54.56 188 THR A N 1
ATOM 1487 C CA . THR A 1 188 ? 78.499 14.427 -85.108 1.00 54.56 188 THR A CA 1
ATOM 1488 C C . THR A 1 188 ? 78.642 14.289 -86.623 1.00 54.56 188 THR A C 1
ATOM 1490 O O . THR A 1 188 ? 78.639 13.169 -87.135 1.00 54.56 188 THR A O 1
ATOM 1493 N N . ARG A 1 189 ? 78.805 15.397 -87.355 1.00 52.12 189 ARG A N 1
ATOM 1494 C CA . ARG A 1 189 ? 79.159 15.367 -88.784 1.00 52.12 189 ARG A CA 1
ATOM 1495 C C . ARG A 1 189 ? 80.638 15.690 -88.985 1.00 52.12 189 ARG A C 1
ATOM 1497 O O . ARG A 1 189 ? 81.066 16.828 -88.825 1.00 52.12 189 ARG A O 1
ATOM 1504 N N . HIS A 1 190 ? 81.400 14.663 -89.361 1.00 53.34 190 HIS A N 1
ATOM 1505 C CA . HIS A 1 190 ? 82.640 14.802 -90.121 1.00 53.34 190 HIS A CA 1
ATOM 1506 C C . HIS A 1 190 ? 82.340 15.418 -91.495 1.00 53.34 190 HIS A C 1
ATOM 1508 O O . HIS A 1 190 ? 81.384 15.015 -92.157 1.00 53.34 190 HIS A O 1
ATOM 1514 N N . GLY A 1 191 ? 83.184 16.352 -91.929 1.00 52.25 191 GLY A N 1
ATOM 1515 C CA . GLY A 1 191 ? 83.214 16.881 -93.288 1.00 52.25 191 GLY A CA 1
ATOM 1516 C C . GLY A 1 191 ? 84.658 16.923 -93.774 1.00 52.25 191 GLY A C 1
ATOM 1517 O O . GLY A 1 191 ? 85.471 17.651 -93.217 1.00 52.25 191 GLY A O 1
ATOM 1518 N N . ALA A 1 192 ? 84.949 16.080 -94.761 1.00 52.72 192 ALA A N 1
ATOM 1519 C CA . ALA A 1 192 ? 86.168 16.063 -95.557 1.00 52.72 192 ALA A CA 1
ATOM 1520 C C . ALA A 1 192 ? 86.165 17.202 -96.594 1.00 52.72 192 ALA A C 1
ATOM 1522 O O . ALA A 1 192 ? 85.089 17.622 -97.027 1.00 52.72 192 ALA A O 1
ATOM 1523 N N . GLY A 1 193 ? 87.356 17.629 -97.021 1.00 48.69 193 GLY A N 1
ATOM 1524 C CA . GLY A 1 193 ? 87.575 18.579 -98.116 1.00 48.69 193 GLY A CA 1
ATOM 1525 C C . GLY A 1 193 ? 88.793 19.443 -97.876 1.00 48.69 193 GLY A C 1
ATOM 1526 O O . GLY A 1 193 ? 88.597 20.541 -97.317 1.00 48.69 193 GLY A O 1
#

InterPro domains:
  IPR002126 Cadherin-like [PF00028] (5-85)
  IPR002126 Cadherin-like [PS50268] (6-87)
  IPR002126 Cadherin-like [SM00112] (12-90)
  IPR015919 Cadherin-like superfamily [SSF49313] (5-85)
  IPR050174 Protocadherin/Cadherin-related Cell Adhesion [PTHR24028] (4-163)

Mean predicted aligned error: 16.25 Å

Foldseek 3Di:
DFQAAPRFQAAAAEDEPVDDP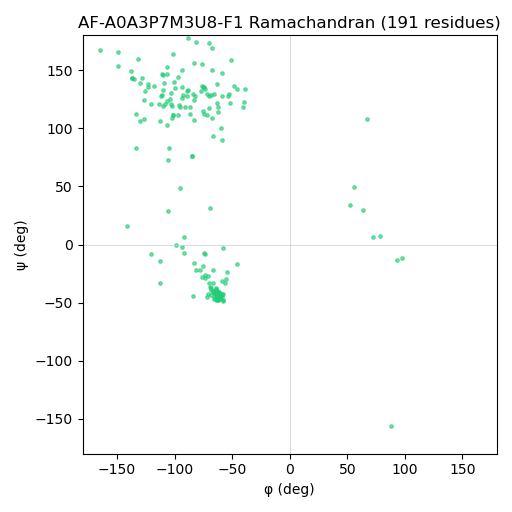PQQKFKDWPDQCVVVQWDADRRGRTIGGHHDDDPVNAAWTKIKMKIWGPDVVIFIDIFIKIKHWHWDDQPDDDPNDRPPPGGTDIFIDGVDPPDRDDNDYHYRDDDVVVVVVVVVVVVVVVVVVVVVVVVVVVVVVVVVVVVVVVVVVVVVVVVVVVVVVPDDDDDDDDDDD